Protein AF-0000000080419733 (afdb_homodimer)

Sequence (246 aa):
MSTTRIGSRTSLLIIESLMADHTGDYTLLPFIIPFAFEENNYAGETVQLNCFVAKGELPLKIYWNFHGEELSSHMGMSTTRIGDRTSLLTIESLMAAHSGNYTCTAENSAGSASFTANLLVSGMSTTRIGSRTSLLIIESLMADHTGDYTLLPFIIPFAFEENNYAGETVQLNCFVAKGELPLKIYWNFHGEELSSHMGMSTTRIGDRTSLLTIESLMAAHSGNYTCTAENSAGSASFTANLLVSG

Foldseek 3Di:
DDPPPPVPPPPPPPPDDPPDPCPPPPWDEWDWDAWEWDPAAEAQAKTKIKTFGPDTDDQKDKAKDFPNHHDDVVQQWDWDDDPRGMIMIMRGRDDQVSFGKMKMKMDDPNGIDIYIYTDGYDD/DDPPCPVCPPPPPPPDDPPDPCPPPPWDEWDWDAWEWDPAAEAQAKTKIKTFGPDTDDQKDKAKDFPNHHDDVVQQWDWDDDPRGMIMIMRGRDDQVSFGKMKMKMDDPNGIDIYIYTDGYDD

Nearest PDB structures (foldseek):
  7y5j-assembly1_A  TM=9.519E-01  e=1.005E-10  Chelicerata
  3dmk-assembly1_A  TM=9.425E-01  e=6.100E-10  Drosophila melanogaster
  7y4x-assembly1_B  TM=9.383E-01  e=2.358E-09  Chelicerata
  3dmk-assembly2_C-2  TM=8.904E-01  e=9.117E-09  Drosophila melanogaster
  6hci-assembly1_C  TM=8.552E-01  e=2.394E-07  Homo sapiens

InterPro domains:
  IPR003598 Immunoglobulin subtype 2 [SM00408] (42-111)
  IPR003599 Immunoglobulin domain subtype [SM00409] (36-122)
  IPR007110 Immunoglobulin-like domain [PS50835] (30-122)
  IPR013098 Immunoglobulin I-set [PF07679] (43-121)
  IPR013783 Immunoglobulin-like fold [G3DSA:2.60.40.10] (28-121)
  IPR036179 Immunoglobulin-like domain superfamily [SSF48726] (42-122)

Secondary structure (DSSP, 8-state):
-------------------TT------PPPEEPP--PPS-EETT--EEEEEEEEESPSS-EEEEEETTEEPPGGGTEEEEEETTTEEEEEE-S--GGG-EEEEEEEEETTEEEEEEEEE-EE-/-------------------TT------PPPEEPP--PPS-EETT--EEEEEEEEESPSS-EEEEEETTEEPPGGGTEEEEEETTTEEEEEE-S--GGG-EEEEEEEEETTEEEEEEEEE-EE-

Solvent-accessible surface area (backbone atoms only — not comparable to full-atom values): 14698 Å² total; per-residue (Å²): 138,86,81,74,83,74,82,75,82,71,83,72,79,73,79,72,84,83,59,76,85,67,72,65,85,76,58,46,53,39,36,68,54,84,60,66,59,71,79,88,37,46,58,61,39,63,50,66,45,66,45,38,42,76,41,46,42,80,70,55,48,74,50,58,26,45,78,85,30,71,70,46,61,90,68,40,38,46,76,43,78,46,84,78,41,30,41,36,36,36,37,44,55,36,42,67,84,66,39,43,49,39,33,42,38,34,34,34,96,59,36,70,33,73,52,70,30,65,41,67,47,44,124,136,84,83,76,83,74,82,76,83,70,84,72,79,73,80,70,84,81,59,76,86,66,72,65,86,76,58,48,52,39,36,67,54,84,58,67,59,72,80,88,37,44,58,62,40,64,50,66,44,67,43,39,42,74,40,45,42,82,69,54,48,75,49,58,26,43,77,86,31,70,70,49,60,90,68,39,37,46,76,44,77,46,84,78,43,30,41,36,37,36,37,42,56,35,42,68,84,66,39,42,49,40,33,42,35,34,35,34,96,60,36,67,32,73,51,70,31,65,41,66,48,43,126

Radius of gyration: 23.33 Å; Cα contacts (8 Å, |Δi|>4): 494; chains: 2; bounding box: 67×78×53 Å

pLDDT: mean 82.63, std 24.15, range [25.78, 98.81]

Structure (mmCIF, N/CA/C/O backbone):
data_AF-0000000080419733-model_v1
#
loop_
_entity.id
_entity.type
_entity.pdbx_description
1 polymer 'Ig-like domain-containing protein'
#
loop_
_atom_site.group_PDB
_atom_site.id
_atom_site.type_symbol
_atom_site.label_atom_id
_atom_site.label_alt_id
_atom_site.label_comp_id
_atom_site.label_asym_id
_atom_site.label_entity_id
_atom_site.label_seq_id
_atom_site.pdbx_PDB_ins_code
_atom_site.Cartn_x
_atom_site.Cartn_y
_atom_site.Cartn_z
_atom_site.occupancy
_atom_site.B_iso_or_equiv
_atom_site.auth_seq_id
_atom_site.auth_comp_id
_atom_site.auth_asym_id
_atom_site.auth_atom_id
_atom_site.pdbx_PDB_model_num
ATOM 1 N N . MET A 1 1 ? 44 8.398 37.562 1 26.83 1 MET A N 1
ATOM 2 C CA . MET A 1 1 ? 42.719 9.055 37.281 1 26.83 1 MET A CA 1
ATOM 3 C C . MET A 1 1 ? 42.312 8.859 35.844 1 26.83 1 MET A C 1
ATOM 5 O O . MET A 1 1 ? 42.938 9.422 34.938 1 26.83 1 MET A O 1
ATOM 9 N N . SER A 1 2 ? 41.719 7.672 35.406 1 28.62 2 SER A N 1
ATOM 10 C CA . SER A 1 2 ? 41.531 6.965 34.156 1 28.62 2 SER A CA 1
ATOM 11 C C . SER A 1 2 ? 40.344 7.543 33.375 1 28.62 2 SER A C 1
ATOM 13 O O . SER A 1 2 ? 39.219 7.598 33.844 1 28.62 2 SER A O 1
ATOM 15 N N . THR A 1 3 ? 40.531 8.641 32.5 1 33 3 THR A N 1
ATOM 16 C CA . THR A 1 3 ? 39.594 9.406 31.688 1 33 3 THR A CA 1
ATOM 17 C C . THR A 1 3 ? 39 8.531 30.609 1 33 3 THR A C 1
ATOM 19 O O . THR A 1 3 ? 39.688 8.047 29.719 1 33 3 THR A O 1
ATOM 22 N N . THR A 1 4 ? 38.125 7.602 31.016 1 35.62 4 THR A N 1
ATOM 23 C CA . THR A 1 4 ? 37.5 6.723 30.031 1 35.62 4 THR A CA 1
ATOM 24 C C . THR A 1 4 ? 36.688 7.531 29.016 1 35.62 4 THR A C 1
ATOM 26 O O . THR A 1 4 ? 35.906 8.406 29.391 1 35.62 4 THR A O 1
ATOM 29 N N . ARG A 1 5 ? 37.125 7.578 27.719 1 29.53 5 ARG A N 1
ATOM 30 C CA . ARG A 1 5 ? 36.656 8.188 26.484 1 29.53 5 ARG A CA 1
ATOM 31 C C . ARG A 1 5 ? 35.219 7.742 26.156 1 29.53 5 ARG A C 1
ATOM 33 O O . ARG A 1 5 ? 34.969 6.559 25.922 1 29.53 5 ARG A O 1
ATOM 40 N N . ILE A 1 6 ? 34.219 8.352 26.844 1 31.77 6 ILE A N 1
ATOM 41 C CA . ILE A 1 6 ? 32.812 8.094 26.562 1 31.77 6 ILE A CA 1
ATOM 42 C C . ILE A 1 6 ? 32.469 8.492 25.125 1 31.77 6 ILE A C 1
ATOM 44 O O . ILE A 1 6 ? 32.625 9.648 24.75 1 31.77 6 ILE A O 1
ATOM 48 N N . GLY A 1 7 ? 32.688 7.73 24.078 1 32.53 7 GLY A N 1
ATOM 49 C CA . GLY A 1 7 ? 32.406 7.949 22.672 1 32.53 7 GLY A CA 1
ATOM 50 C C . GLY A 1 7 ? 30.922 8.234 22.422 1 32.53 7 GLY A C 1
ATOM 51 O O . GLY A 1 7 ? 30.141 7.312 22.188 1 32.53 7 GLY A O 1
ATOM 52 N N . SER A 1 8 ? 30.234 9.219 23.156 1 28.48 8 SER A N 1
ATOM 53 C CA . SER A 1 8 ? 28.812 9.547 23.047 1 28.48 8 SER A CA 1
ATOM 54 C C . SER A 1 8 ? 28.469 10.031 21.641 1 28.48 8 SER A C 1
ATOM 56 O O . SER A 1 8 ? 28.938 11.078 21.203 1 28.48 8 SER A O 1
ATOM 58 N N . ARG A 1 9 ? 28.359 9.234 20.547 1 30.73 9 ARG A N 1
ATOM 59 C CA . ARG A 1 9 ? 27.844 9.531 19.219 1 30.73 9 ARG A CA 1
ATOM 60 C C . ARG A 1 9 ? 26.5 10.25 19.297 1 30.73 9 ARG A C 1
ATOM 62 O O . ARG A 1 9 ? 25.469 9.609 19.516 1 30.73 9 ARG A O 1
ATOM 69 N N . THR A 1 10 ? 26.312 11.344 20.062 1 27.66 10 THR A N 1
ATOM 70 C CA . THR A 1 10 ? 25.078 12.133 20.141 1 27.66 10 THR A CA 1
ATOM 71 C C . THR A 1 10 ? 24.734 12.719 18.766 1 27.66 10 THR A C 1
ATOM 73 O O . THR A 1 10 ? 25.531 13.461 18.188 1 27.66 10 THR A O 1
ATOM 76 N N . SER A 1 11 ? 24.062 12.047 17.891 1 31.81 11 SER A N 1
ATOM 77 C CA . SER A 1 11 ? 23.516 12.539 16.625 1 31.81 11 SER A CA 1
ATOM 78 C C . SER A 1 11 ? 22.719 13.82 16.828 1 31.81 11 SER A C 1
ATOM 80 O O . SER A 1 11 ? 21.672 13.812 17.469 1 31.81 11 SER A O 1
ATOM 82 N N . LEU A 1 12 ? 23.391 14.93 17.109 1 28.77 12 LEU A N 1
ATOM 83 C CA . LEU A 1 12 ? 22.859 16.281 17.141 1 28.77 12 LEU A CA 1
ATOM 84 C C . LEU A 1 12 ? 22.125 16.609 15.836 1 28.77 12 LEU A C 1
ATOM 86 O O . LEU A 1 12 ? 22.75 16.656 14.773 1 28.77 12 LEU A O 1
ATOM 90 N N . LEU A 1 13 ? 20.922 16.203 15.703 1 31.8 13 LEU A N 1
ATOM 91 C CA . LEU A 1 13 ? 20.094 16.812 14.672 1 31.8 13 LEU A CA 1
ATOM 92 C C . LEU A 1 13 ? 20.062 18.328 14.828 1 31.8 13 LEU A C 1
ATOM 94 O O . LEU A 1 13 ? 19.547 18.844 15.828 1 31.8 13 LEU A O 1
ATOM 98 N N . ILE A 1 14 ? 21.109 19.016 14.547 1 32.72 14 ILE A N 1
ATOM 99 C CA . ILE A 1 14 ? 21.141 20.469 14.422 1 32.72 14 ILE A CA 1
ATOM 100 C C . ILE A 1 14 ? 19.969 20.953 13.586 1 32.72 14 ILE A C 1
ATOM 102 O O . ILE A 1 14 ? 19.859 20.609 12.406 1 32.72 14 ILE A O 1
ATOM 106 N N . ILE A 1 15 ? 18.812 21.203 14.219 1 35.38 15 ILE A N 1
ATOM 107 C CA . ILE A 1 15 ? 17.797 22.109 13.68 1 35.38 15 ILE A CA 1
ATOM 108 C C . ILE A 1 15 ? 18.422 23.469 13.398 1 35.38 15 ILE A C 1
ATOM 110 O O . ILE A 1 15 ? 18.734 24.219 14.328 1 35.38 15 ILE A O 1
ATOM 114 N N . GLU A 1 16 ? 19.453 23.672 12.625 1 35.62 16 GLU A N 1
ATOM 115 C CA . GLU A 1 16 ? 19.953 24.984 12.234 1 35.62 16 GLU A CA 1
ATOM 116 C C . GLU A 1 16 ? 18.812 25.984 12.102 1 35.62 16 GLU A C 1
ATOM 118 O O . GLU A 1 16 ? 17.641 25.609 11.953 1 35.62 16 GLU A O 1
ATOM 123 N N . SER A 1 17 ? 19.203 27.422 12.211 1 37.5 17 SER A N 1
ATOM 124 C CA . SER A 1 17 ? 18.672 28.781 12.281 1 37.5 17 SER A CA 1
ATOM 125 C C . SER A 1 17 ? 17.656 29.031 11.164 1 37.5 17 SER A C 1
ATOM 127 O O . SER A 1 17 ? 17.984 28.891 9.984 1 37.5 17 SER A O 1
ATOM 129 N N . LEU A 1 18 ? 16.375 28.891 11.414 1 38.06 18 LEU A N 1
ATOM 130 C CA . LEU A 1 18 ? 15.297 29.641 10.766 1 38.06 18 LEU A CA 1
ATOM 131 C C . LEU A 1 18 ? 15.625 31.125 10.688 1 38.06 18 LEU A C 1
ATOM 133 O O . LEU A 1 18 ? 14.867 31.969 11.172 1 38.06 18 LEU A O 1
ATOM 137 N N . MET A 1 19 ? 16.859 31.641 10.703 1 37.34 19 MET A N 1
ATOM 138 C CA . MET A 1 19 ? 17.016 33.062 10.461 1 37.34 19 MET A CA 1
ATOM 139 C C . MET A 1 19 ? 16.219 33.5 9.242 1 37.34 19 MET A C 1
ATOM 141 O O . MET A 1 19 ? 16.125 32.781 8.258 1 37.34 19 MET A O 1
ATOM 145 N N . ALA A 1 20 ? 15.375 34.656 9.352 1 41.97 20 ALA A N 1
ATOM 146 C CA . ALA A 1 20 ? 14.453 35.469 8.57 1 41.97 20 ALA A CA 1
ATOM 147 C C . ALA A 1 20 ? 14.984 35.719 7.16 1 41.97 20 ALA A C 1
ATOM 149 O O . ALA A 1 20 ? 14.227 35.656 6.188 1 41.97 20 ALA A O 1
ATOM 150 N N . ASP A 1 21 ? 16.172 36.281 6.926 1 42.03 21 ASP A N 1
ATOM 151 C CA . ASP A 1 21 ? 16.531 36.781 5.602 1 42.03 21 ASP A CA 1
ATOM 152 C C . ASP A 1 21 ? 16.734 35.625 4.617 1 42.03 21 ASP A C 1
ATOM 154 O O . ASP A 1 21 ? 16.984 35.844 3.434 1 42.03 21 ASP A O 1
ATOM 158 N N . HIS A 1 22 ? 17.188 34.438 5.004 1 45.94 22 HIS A N 1
ATOM 159 C CA . HIS A 1 22 ? 17.312 33.406 3.99 1 45.94 22 HIS A CA 1
ATOM 160 C C . HIS A 1 22 ? 15.945 32.875 3.588 1 45.94 22 HIS A C 1
ATOM 162 O O . HIS A 1 22 ? 15.406 31.969 4.246 1 45.94 22 HIS A O 1
ATOM 168 N N . THR A 1 23 ? 14.984 33.656 3.221 1 47.66 23 THR A N 1
ATOM 169 C CA . THR A 1 23 ? 13.82 33.281 2.416 1 47.66 23 THR A CA 1
ATOM 170 C C . THR A 1 23 ? 14.172 32.156 1.452 1 47.66 23 THR A C 1
ATOM 172 O O . THR A 1 23 ? 13.758 32.156 0.29 1 47.66 23 THR A O 1
ATOM 175 N N . GLY A 1 24 ? 15.344 31.594 1.335 1 51.53 24 GLY A N 1
ATOM 176 C CA . GLY A 1 24 ? 15.664 30.562 0.368 1 51.53 24 GLY A CA 1
ATOM 177 C C . GLY A 1 24 ? 14.711 29.391 0.416 1 51.53 24 GLY A C 1
ATOM 178 O O . GLY A 1 24 ? 14.148 29.078 1.468 1 51.53 24 GLY A O 1
ATOM 179 N N . ASP A 1 25 ? 14.07 29.109 -0.715 1 60.03 25 ASP A N 1
ATOM 180 C CA . ASP A 1 25 ? 13.227 27.969 -1.036 1 60.03 25 ASP A CA 1
ATOM 181 C C . ASP A 1 25 ? 13.859 26.672 -0.562 1 60.03 25 ASP A C 1
ATOM 183 O O . ASP A 1 25 ? 14.789 26.156 -1.192 1 60.03 25 ASP A O 1
ATOM 187 N N . TYR A 1 26 ? 14.078 26.391 0.767 1 73.69 26 TYR A N 1
ATOM 188 C CA . TYR A 1 26 ? 14.656 25.141 1.229 1 73.69 26 TYR A CA 1
ATOM 189 C C . TYR A 1 26 ? 13.805 23.953 0.772 1 73.69 26 TYR A C 1
ATOM 191 O O . TYR A 1 26 ? 12.586 23.969 0.911 1 73.69 26 TYR A O 1
ATOM 199 N N . THR A 1 27 ? 14.398 23.234 -0.148 1 87.38 27 THR A N 1
ATOM 200 C CA . THR A 1 27 ? 13.781 21.984 -0.606 1 87.38 27 THR A CA 1
ATOM 201 C C . THR A 1 27 ? 13.828 20.922 0.487 1 87.38 27 THR A C 1
ATOM 203 O O . THR A 1 27 ? 14.891 20.672 1.062 1 87.38 27 THR A O 1
ATOM 206 N N . LEU A 1 28 ? 12.703 20.484 1.031 1 93.19 28 LEU A N 1
ATOM 207 C CA . LEU A 1 28 ? 12.602 19.469 2.068 1 93.19 28 LEU A CA 1
ATOM 208 C C . LEU A 1 28 ? 13.008 18.094 1.524 1 93.19 28 LEU A C 1
ATOM 210 O O . LEU A 1 28 ? 12.656 17.75 0.397 1 93.19 28 LEU A O 1
ATOM 214 N N . LEU A 1 29 ? 13.789 17.328 2.338 1 96.69 29 LEU A N 1
ATOM 215 C CA . LEU A 1 29 ? 14.195 15.961 2.018 1 96.69 29 LEU A CA 1
ATOM 216 C C . LEU A 1 29 ? 12.984 15.031 1.981 1 96.69 29 LEU A C 1
ATOM 218 O O . LEU A 1 29 ? 12.023 15.227 2.727 1 96.69 29 LEU A O 1
ATOM 222 N N . PRO A 1 30 ? 13.07 14 1.159 1 97.56 30 PRO A N 1
ATOM 223 C CA . PRO A 1 30 ? 12 13 1.175 1 97.56 30 PRO A CA 1
ATOM 224 C C . PRO A 1 30 ? 11.906 12.25 2.504 1 97.56 30 PRO A C 1
ATOM 226 O O . PRO A 1 30 ? 12.922 12.07 3.184 1 97.56 30 PRO A O 1
ATOM 229 N N . PHE A 1 31 ? 10.688 11.906 2.822 1 95.75 31 PHE A N 1
ATOM 230 C CA . PHE A 1 31 ? 10.414 11.031 3.953 1 95.75 31 PHE A CA 1
ATOM 231 C C . PHE A 1 31 ? 9.477 9.891 3.543 1 95.75 31 PHE A C 1
ATOM 233 O O . PHE A 1 31 ? 8.352 10.141 3.111 1 95.75 31 PHE A O 1
ATOM 240 N N . ILE A 1 32 ? 9.984 8.672 3.678 1 96.5 32 ILE A N 1
ATOM 241 C CA . ILE A 1 32 ? 9.219 7.488 3.307 1 96.5 32 ILE A CA 1
ATOM 242 C C . ILE A 1 32 ? 8.547 6.902 4.547 1 96.5 32 ILE A C 1
ATOM 244 O O . ILE A 1 32 ? 9.195 6.707 5.578 1 96.5 32 ILE A O 1
ATOM 248 N N . ILE A 1 33 ? 7.246 6.684 4.406 1 93.25 33 ILE A N 1
ATOM 249 C CA . ILE A 1 33 ? 6.555 5.973 5.477 1 93.25 33 ILE A CA 1
ATOM 250 C C . ILE A 1 33 ? 7.027 4.52 5.52 1 93.25 33 ILE A C 1
ATOM 252 O O . ILE A 1 33 ? 7.105 3.857 4.484 1 93.25 33 ILE A O 1
ATOM 256 N N . PRO A 1 34 ? 7.359 4.004 6.75 1 93.25 34 PRO A N 1
ATOM 257 C CA . PRO A 1 34 ? 7.797 2.607 6.844 1 93.25 34 PRO A CA 1
ATOM 258 C C . PRO A 1 34 ? 6.77 1.628 6.281 1 93.25 34 PRO A C 1
ATOM 260 O O . PRO A 1 34 ? 5.562 1.849 6.414 1 93.25 34 PRO A O 1
ATOM 263 N N . PHE A 1 35 ? 7.258 0.583 5.613 1 93.5 35 PHE A N 1
ATOM 264 C CA . PHE A 1 35 ? 6.406 -0.458 5.051 1 93.5 35 PHE A CA 1
ATOM 265 C C . PHE A 1 35 ? 6.996 -1.839 5.309 1 93.5 35 PHE A C 1
ATOM 267 O O . PHE A 1 35 ? 8.172 -1.961 5.672 1 93.5 35 PHE A O 1
ATOM 274 N N . ALA A 1 36 ? 6.129 -2.873 5.152 1 93.31 36 ALA A N 1
ATOM 275 C CA . ALA A 1 36 ? 6.551 -4.262 5.324 1 93.31 36 ALA A CA 1
ATOM 276 C C . ALA A 1 36 ? 5.676 -5.207 4.508 1 93.31 36 ALA A C 1
ATOM 278 O O . ALA A 1 36 ? 4.535 -4.879 4.18 1 93.31 36 ALA A O 1
ATOM 279 N N . PHE A 1 37 ? 6.289 -6.316 4.219 1 93.19 37 PHE A N 1
ATOM 280 C CA . PHE A 1 37 ? 5.477 -7.391 3.664 1 93.19 37 PHE A CA 1
ATOM 281 C C . PHE A 1 37 ? 4.656 -8.07 4.754 1 93.19 37 PHE A C 1
ATOM 283 O O . PHE A 1 37 ? 5.062 -8.094 5.918 1 93.19 37 PHE A O 1
ATOM 290 N N . GLU A 1 38 ? 3.512 -8.531 4.266 1 86.31 38 GLU A N 1
ATOM 291 C CA . GLU A 1 38 ? 2.773 -9.383 5.191 1 86.31 38 GLU A CA 1
ATOM 292 C C . GLU A 1 38 ? 3.59 -10.617 5.57 1 86.31 38 GLU A C 1
ATOM 294 O O . GLU A 1 38 ? 4.586 -10.93 4.918 1 86.31 38 GLU A O 1
ATOM 299 N N . GLU A 1 39 ? 3.039 -11.227 6.59 1 85.19 39 GLU A N 1
ATOM 300 C CA . GLU A 1 39 ? 3.666 -12.484 6.988 1 85.19 39 GLU A CA 1
ATOM 301 C C . GLU A 1 39 ? 3.125 -13.656 6.176 1 85.19 39 GLU A C 1
ATOM 303 O O . GLU A 1 39 ? 2.094 -13.531 5.508 1 85.19 39 GLU A O 1
ATOM 308 N N . ASN A 1 40 ? 3.838 -14.75 6.07 1 87.25 40 ASN A N 1
ATOM 309 C CA . ASN A 1 40 ? 3.4 -16 5.457 1 87.25 40 ASN A CA 1
ATOM 310 C C . ASN A 1 40 ? 3.176 -15.836 3.955 1 87.25 40 ASN A C 1
ATOM 312 O O . ASN A 1 40 ? 2.059 -16.016 3.467 1 87.25 40 ASN A O 1
ATOM 316 N N . ASN A 1 41 ? 4.164 -15.578 3.336 1 93.75 41 ASN A N 1
ATOM 317 C CA . ASN A 1 41 ? 4.156 -15.492 1.88 1 93.75 41 ASN A CA 1
ATOM 318 C C . ASN A 1 41 ? 4.555 -16.828 1.245 1 93.75 41 ASN A C 1
ATOM 320 O O . ASN A 1 41 ? 5.691 -17.281 1.404 1 93.75 41 ASN A O 1
ATOM 324 N N . TYR A 1 42 ? 3.604 -17.391 0.489 1 93 42 TYR A N 1
ATOM 325 C CA . TYR A 1 42 ? 3.832 -18.734 -0.059 1 93 42 TYR A CA 1
ATOM 326 C C . TYR A 1 42 ? 4.094 -18.656 -1.559 1 93 42 TYR A C 1
ATOM 328 O O . TYR A 1 42 ? 3.57 -17.781 -2.25 1 93 42 TYR A O 1
ATOM 336 N N . 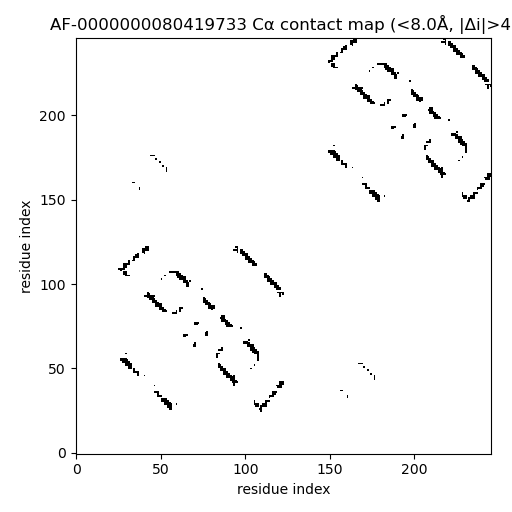ALA A 1 43 ? 4.871 -19.656 -2.031 1 94.62 43 ALA A N 1
ATOM 337 C CA . ALA A 1 43 ? 5.113 -19.766 -3.467 1 94.62 43 ALA A CA 1
ATOM 338 C C . ALA A 1 43 ? 3.805 -19.781 -4.246 1 94.62 43 ALA A C 1
ATOM 340 O O . ALA A 1 43 ? 2.826 -20.406 -3.832 1 94.62 43 ALA A O 1
ATOM 341 N N . GLY A 1 44 ? 3.791 -19.031 -5.34 1 93.12 44 GLY A N 1
ATOM 342 C CA . GLY A 1 44 ? 2.629 -19.016 -6.211 1 93.12 44 GLY A CA 1
ATOM 343 C C . GLY A 1 44 ? 1.712 -17.828 -5.941 1 93.12 44 GLY A C 1
ATOM 344 O O . GLY A 1 44 ? 0.88 -17.484 -6.781 1 93.12 44 GLY A O 1
ATOM 345 N N . GLU A 1 45 ? 1.859 -17.203 -4.809 1 91.38 45 GLU A N 1
ATOM 346 C CA . GLU A 1 45 ? 1 -16.078 -4.438 1 91.38 45 GLU A CA 1
ATOM 347 C C . GLU A 1 45 ? 1.52 -14.766 -5.02 1 91.38 45 GLU A C 1
ATOM 349 O O . GLU A 1 45 ? 2.639 -14.711 -5.531 1 91.38 45 GLU A O 1
ATOM 354 N N . THR A 1 46 ? 0.672 -13.781 -5.094 1 92.94 46 THR A N 1
ATOM 355 C CA . THR A 1 46 ? 1.05 -12.43 -5.469 1 92.94 46 THR A CA 1
ATOM 356 C C . THR A 1 46 ? 1.161 -11.531 -4.238 1 92.94 46 THR A C 1
ATOM 358 O O . THR A 1 46 ? 0.322 -11.602 -3.336 1 92.94 46 THR A O 1
ATOM 361 N N . VAL A 1 47 ? 2.193 -10.68 -4.211 1 94.38 47 VAL A N 1
ATOM 362 C CA . VAL A 1 47 ? 2.34 -9.758 -3.092 1 94.38 47 VAL A CA 1
ATOM 363 C C . VAL A 1 47 ? 2.561 -8.344 -3.617 1 94.38 47 VAL A C 1
ATOM 365 O O . VAL A 1 47 ? 2.965 -8.156 -4.766 1 94.38 47 VAL A O 1
ATOM 368 N N . GLN A 1 48 ? 2.221 -7.367 -2.783 1 95.69 48 GLN A N 1
ATOM 369 C CA . GLN A 1 48 ? 2.428 -5.961 -3.105 1 95.69 48 GLN A CA 1
ATOM 370 C C . GLN A 1 48 ? 3.086 -5.223 -1.945 1 95.69 48 GLN A C 1
ATOM 372 O O . GLN A 1 48 ? 2.936 -5.613 -0.787 1 95.69 48 GLN A O 1
ATOM 377 N N . LEU A 1 49 ? 3.789 -4.207 -2.295 1 95.88 49 LEU A N 1
ATOM 378 C CA . LEU A 1 49 ? 4.41 -3.301 -1.337 1 95.88 49 LEU A CA 1
ATOM 379 C C . LEU A 1 49 ? 4.227 -1.849 -1.763 1 95.88 49 LEU A C 1
ATOM 381 O O . LEU A 1 49 ? 4.527 -1.488 -2.902 1 95.88 49 LEU A O 1
ATOM 385 N N . ASN A 1 50 ? 3.748 -1.049 -0.881 1 96 50 ASN A N 1
ATOM 386 C CA . ASN A 1 50 ? 3.471 0.358 -1.154 1 96 50 ASN A CA 1
ATOM 387 C C . ASN A 1 50 ? 4.559 1.264 -0.584 1 96 50 ASN A C 1
ATOM 389 O O . ASN A 1 50 ? 4.793 1.272 0.625 1 96 50 ASN A O 1
ATOM 393 N N . CYS A 1 51 ? 5.215 1.98 -1.421 1 98.06 51 CYS A N 1
ATOM 394 C CA . CYS A 1 51 ? 6.156 3.008 -0.994 1 98.06 51 CYS A CA 1
ATOM 395 C C . CYS A 1 51 ? 5.539 4.398 -1.104 1 98.06 51 CYS A C 1
ATOM 397 O O . CYS A 1 51 ? 5.32 4.898 -2.207 1 98.06 51 CYS A O 1
ATOM 399 N N . PHE A 1 52 ? 5.305 5.012 0.013 1 97.19 52 PHE A N 1
ATOM 400 C CA . PHE A 1 52 ? 4.668 6.32 0.105 1 97.19 52 PHE A CA 1
ATOM 401 C C . PHE A 1 52 ? 5.633 7.352 0.671 1 97.19 52 PHE A C 1
ATOM 403 O O . PHE A 1 52 ? 6.102 7.219 1.804 1 97.19 52 PHE A O 1
ATOM 410 N N . VAL A 1 53 ? 5.941 8.336 -0.177 1 97.31 53 VAL A N 1
ATOM 411 C CA . VAL A 1 53 ? 6.801 9.438 0.241 1 97.31 53 VAL A CA 1
ATOM 412 C C . VAL A 1 53 ? 5.945 10.57 0.812 1 97.31 53 VAL A C 1
ATOM 414 O O . VAL A 1 53 ? 5.523 11.469 0.079 1 97.31 53 VAL A O 1
ATOM 417 N N . ALA A 1 54 ? 5.836 10.609 2.082 1 92.75 54 ALA A N 1
ATOM 418 C CA . ALA A 1 54 ? 4.84 11.453 2.748 1 92.75 54 ALA A CA 1
ATOM 419 C C . ALA A 1 54 ? 5.285 12.914 2.777 1 92.75 54 ALA A C 1
ATOM 421 O O . ALA A 1 54 ? 4.457 13.82 2.889 1 92.75 54 ALA A O 1
ATOM 422 N N . LYS A 1 55 ? 6.617 13.109 2.799 1 91.88 55 LYS A N 1
ATOM 423 C CA . LYS A 1 55 ? 7.176 14.453 2.812 1 91.88 55 LYS A CA 1
ATOM 424 C C . LYS A 1 55 ? 8.266 14.609 1.76 1 91.88 55 LYS A C 1
ATOM 426 O O . LYS A 1 55 ? 8.75 13.617 1.208 1 91.88 55 LYS A O 1
ATOM 431 N N . GLY A 1 56 ? 8.664 15.883 1.512 1 94.5 56 GLY A N 1
ATOM 432 C CA . GLY A 1 56 ? 9.68 16.203 0.525 1 94.5 56 GLY A CA 1
ATOM 433 C C . GLY A 1 56 ? 9.148 17 -0.645 1 94.5 56 GLY A C 1
ATOM 434 O O . GLY A 1 56 ? 8.039 16.75 -1.122 1 94.5 56 GLY A O 1
ATOM 435 N N . GLU A 1 57 ? 9.961 17.828 -1.046 1 94.62 57 GLU A N 1
ATOM 436 C CA . GLU A 1 57 ? 9.531 18.703 -2.131 1 94.62 57 GLU A CA 1
ATOM 437 C C . GLU A 1 57 ? 9.492 17.953 -3.461 1 94.62 57 GLU A C 1
ATOM 439 O O . GLU A 1 57 ? 10.352 17.109 -3.727 1 94.62 57 GLU A O 1
ATOM 444 N N . LEU A 1 58 ? 8.555 18.391 -4.305 1 95.06 58 LEU A N 1
ATOM 445 C CA . LEU A 1 58 ? 8.492 17.859 -5.664 1 95.06 58 LEU A CA 1
ATOM 446 C C . LEU A 1 58 ? 9.453 18.609 -6.582 1 95.06 58 LEU A C 1
ATOM 448 O O . LEU A 1 58 ? 9.781 19.766 -6.328 1 95.06 58 LEU A O 1
ATOM 452 N N . PRO A 1 59 ? 9.875 18.016 -7.605 1 96.94 59 PRO A N 1
ATOM 453 C CA . PRO A 1 59 ? 9.57 16.656 -8.047 1 96.94 59 PRO A CA 1
ATOM 454 C C . PRO A 1 59 ? 10.367 15.594 -7.281 1 96.94 59 PRO A C 1
ATOM 456 O O . PRO A 1 59 ? 11.461 15.875 -6.797 1 96.94 59 PRO A O 1
ATOM 459 N N . LEU A 1 60 ? 9.758 14.367 -7.184 1 98 60 LEU A N 1
ATOM 460 C CA . LEU A 1 60 ? 10.383 13.203 -6.566 1 98 60 LEU A CA 1
ATOM 461 C C . LEU A 1 60 ? 10.656 12.117 -7.605 1 98 60 LEU A C 1
ATOM 463 O O . LEU A 1 60 ? 9.812 11.844 -8.461 1 98 60 LEU A O 1
ATOM 467 N N . LYS A 1 61 ? 11.805 11.602 -7.582 1 98.25 61 LYS A N 1
ATOM 468 C CA . LYS A 1 61 ? 12.078 10.312 -8.219 1 98.25 61 LYS A CA 1
ATOM 469 C C . LYS A 1 61 ? 11.938 9.164 -7.223 1 98.25 61 LYS A C 1
ATOM 471 O O . LYS A 1 61 ? 12.539 9.188 -6.148 1 98.25 61 LYS A O 1
ATOM 476 N N . ILE A 1 62 ? 11.102 8.227 -7.543 1 98.56 62 ILE A N 1
ATOM 477 C CA . ILE A 1 62 ? 10.891 7.074 -6.676 1 98.56 62 ILE A CA 1
ATOM 478 C C . ILE A 1 62 ? 11.195 5.789 -7.438 1 98.56 62 ILE A C 1
ATOM 480 O O . ILE A 1 62 ? 10.648 5.555 -8.516 1 98.56 62 ILE A O 1
ATOM 484 N N . TYR A 1 63 ? 12.086 4.969 -6.855 1 98.25 63 TYR A N 1
ATOM 485 C CA . TYR A 1 63 ? 12.438 3.736 -7.555 1 98.25 63 TYR A CA 1
ATOM 486 C C . TYR A 1 63 ? 12.773 2.625 -6.57 1 98.25 63 TYR A C 1
ATOM 488 O O . TYR A 1 63 ? 12.945 2.877 -5.375 1 98.25 63 TYR A O 1
ATOM 496 N N . TRP A 1 64 ? 12.852 1.423 -7.098 1 98.31 64 TRP A N 1
ATOM 497 C CA . TRP A 1 64 ? 13.031 0.223 -6.285 1 98.31 64 TRP A CA 1
ATOM 498 C C . TRP A 1 64 ? 14.305 -0.517 -6.684 1 98.31 64 TRP A C 1
ATOM 500 O O . TRP A 1 64 ? 14.664 -0.552 -7.863 1 98.31 64 TRP A O 1
ATOM 510 N N . ASN A 1 65 ? 14.859 -1.124 -5.629 1 97.62 65 ASN A N 1
ATOM 511 C CA . ASN A 1 65 ? 15.969 -2.039 -5.859 1 97.62 65 ASN A CA 1
ATOM 512 C C . ASN A 1 65 ? 15.75 -3.379 -5.16 1 97.62 65 ASN A C 1
ATOM 514 O O . ASN A 1 65 ? 15.156 -3.43 -4.082 1 97.62 65 ASN A O 1
ATOM 518 N N . PHE A 1 66 ? 16.172 -4.383 -5.883 1 97.06 66 PHE A N 1
ATOM 519 C CA . PHE A 1 66 ? 16.188 -5.746 -5.363 1 97.06 66 PHE A CA 1
ATOM 520 C C . PHE A 1 66 ? 17.625 -6.266 -5.293 1 97.06 66 PHE A C 1
ATOM 522 O O . PHE A 1 66 ? 18.266 -6.465 -6.324 1 97.06 66 PHE A O 1
ATOM 529 N N . HIS A 1 67 ? 18.062 -6.488 -4.094 1 92.75 67 HIS A N 1
ATOM 530 C CA . HIS A 1 67 ? 19.469 -6.855 -3.863 1 92.75 67 HIS A CA 1
ATOM 531 C C . HIS A 1 67 ? 20.406 -5.816 -4.453 1 92.75 67 HIS A C 1
ATOM 533 O O . HIS A 1 67 ? 21.391 -6.168 -5.121 1 92.75 67 HIS A O 1
ATOM 539 N N . GLY A 1 68 ? 20.031 -4.613 -4.359 1 91.88 68 GLY A N 1
ATOM 540 C CA . GLY A 1 68 ? 20.906 -3.537 -4.809 1 91.88 68 GLY A CA 1
ATOM 541 C C . GLY A 1 68 ? 20.844 -3.307 -6.305 1 91.88 68 GLY A C 1
ATOM 542 O O . GLY A 1 68 ? 21.469 -2.383 -6.824 1 91.88 68 GLY A O 1
ATOM 543 N N . GLU A 1 69 ? 20.047 -4.113 -6.906 1 93.5 69 GLU A N 1
ATOM 544 C CA . GLU A 1 69 ? 19.922 -3.986 -8.352 1 93.5 69 GLU A CA 1
ATOM 545 C C . GLU A 1 69 ? 18.516 -3.545 -8.75 1 93.5 69 GLU A C 1
ATOM 547 O O . GLU A 1 69 ? 17.562 -3.686 -7.961 1 93.5 69 GLU A O 1
ATOM 552 N N . GLU A 1 70 ? 18.438 -3.018 -9.969 1 93.44 70 GLU A N 1
ATOM 553 C CA . GLU A 1 70 ? 17.109 -2.656 -10.477 1 93.44 70 GLU A CA 1
ATOM 554 C C . GLU A 1 70 ? 16.203 -3.875 -10.547 1 93.44 70 GLU A C 1
ATOM 556 O O . GLU A 1 70 ? 16.672 -5.004 -10.711 1 93.44 70 GLU A O 1
ATOM 561 N N . LEU A 1 71 ? 14.93 -3.611 -10.453 1 93 71 LEU A N 1
ATOM 562 C CA . LEU A 1 71 ? 13.969 -4.707 -10.516 1 93 71 LEU A CA 1
ATOM 563 C C . LEU A 1 71 ? 13.984 -5.367 -11.891 1 93 71 LEU A C 1
ATOM 565 O O . LEU A 1 71 ? 14.18 -4.695 -12.906 1 93 71 LEU A O 1
ATOM 569 N N . SER A 1 72 ? 13.828 -6.551 -11.82 1 83.88 72 SER A N 1
ATOM 570 C CA . SER A 1 72 ? 13.766 -7.289 -13.078 1 83.88 72 SER A CA 1
ATOM 571 C C . SER A 1 72 ? 12.328 -7.645 -13.445 1 83.88 72 SER A C 1
ATOM 573 O O . SER A 1 72 ? 11.656 -8.359 -12.703 1 83.88 72 SER A O 1
ATOM 575 N N . SER A 1 73 ? 11.898 -7.215 -14.57 1 83.62 73 SER A N 1
ATOM 576 C CA . SER A 1 73 ? 10.547 -7.566 -15.008 1 83.62 73 SER A CA 1
ATOM 577 C C . SER A 1 73 ? 10.445 -9.055 -15.328 1 83.62 73 SER A C 1
ATOM 579 O O . SER A 1 73 ? 9.367 -9.641 -15.211 1 83.62 73 SER A O 1
ATOM 581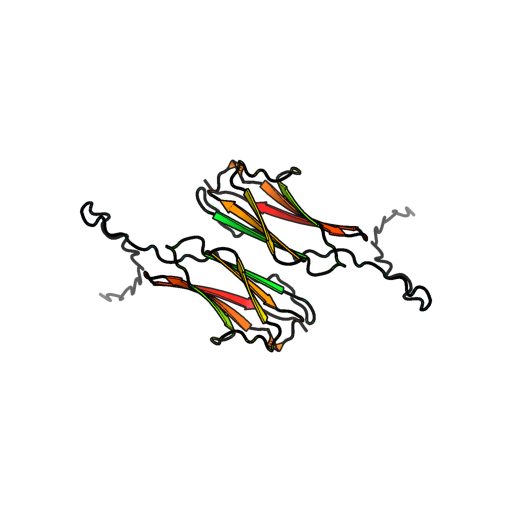 N N . HIS A 1 74 ? 11.633 -9.664 -15.602 1 85.5 74 HIS A N 1
ATOM 582 C CA . HIS A 1 74 ? 11.633 -11.07 -15.969 1 85.5 74 HIS A CA 1
ATOM 583 C C . HIS A 1 74 ? 11.305 -11.953 -14.773 1 85.5 74 HIS A C 1
ATOM 585 O O . HIS A 1 74 ? 10.922 -13.117 -14.945 1 85.5 74 HIS A O 1
ATOM 591 N N . MET A 1 75 ? 11.305 -11.414 -13.664 1 89.62 75 MET A N 1
ATOM 592 C CA . MET A 1 75 ? 11.031 -12.195 -12.461 1 89.62 75 MET A CA 1
ATOM 593 C C . MET A 1 75 ? 9.617 -11.938 -11.953 1 89.62 75 MET A C 1
ATOM 595 O O . MET A 1 75 ? 9.305 -12.219 -10.797 1 89.62 75 MET A O 1
ATOM 599 N N . GLY A 1 76 ? 8.781 -11.289 -12.742 1 92.94 76 GLY A N 1
ATOM 600 C CA . GLY A 1 76 ? 7.402 -11.055 -12.344 1 92.94 76 GLY A CA 1
ATOM 601 C C . GLY A 1 76 ? 7.238 -9.828 -11.469 1 92.94 76 GLY A C 1
ATOM 602 O O . GLY A 1 76 ? 6.195 -9.648 -10.836 1 92.94 76 GLY A O 1
ATOM 603 N N . MET A 1 77 ? 8.258 -9.047 -11.445 1 95.75 77 MET A N 1
ATOM 604 C CA . MET A 1 77 ? 8.211 -7.844 -10.617 1 95.75 77 MET A CA 1
ATOM 605 C C . MET A 1 77 ? 7.852 -6.621 -11.453 1 95.75 77 MET A C 1
ATOM 607 O O . MET A 1 77 ? 8.414 -6.41 -12.531 1 95.75 77 MET A O 1
ATOM 611 N N . SER A 1 78 ? 6.895 -5.879 -10.992 1 95.06 78 SER A N 1
ATOM 612 C CA . SER A 1 78 ? 6.5 -4.645 -11.664 1 95.06 78 SER A CA 1
ATOM 613 C C . SER A 1 78 ? 6.211 -3.535 -10.656 1 95.06 78 SER A C 1
ATOM 615 O O . SER A 1 78 ? 5.934 -3.809 -9.492 1 95.06 78 SER A O 1
ATOM 617 N N . THR A 1 79 ? 6.387 -2.309 -11.148 1 96.25 79 THR A N 1
ATOM 618 C CA . THR A 1 79 ? 6.086 -1.155 -10.312 1 96.25 79 THR A CA 1
ATOM 619 C C . THR A 1 79 ? 5.043 -0.259 -10.977 1 96.25 79 THR A C 1
ATOM 621 O O . THR A 1 79 ? 5.004 -0.149 -12.203 1 96.25 79 THR A O 1
ATOM 624 N N . THR A 1 80 ? 4.227 0.312 -10.195 1 94.94 80 THR A N 1
ATOM 625 C CA . THR A 1 80 ? 3.232 1.269 -10.664 1 94.94 80 THR A CA 1
ATOM 626 C C . THR A 1 80 ? 3.324 2.576 -9.883 1 94.94 80 THR A C 1
ATOM 628 O O . THR A 1 80 ? 3.275 2.574 -8.656 1 94.94 80 THR A O 1
ATOM 631 N N . ARG A 1 81 ? 3.455 3.678 -10.625 1 95.56 81 ARG A N 1
ATOM 632 C CA . ARG A 1 81 ? 3.443 4.996 -10 1 95.56 81 ARG A CA 1
ATOM 633 C C . ARG A 1 81 ? 2.018 5.492 -9.789 1 95.56 81 ARG A C 1
ATOM 635 O O . ARG A 1 81 ? 1.193 5.434 -10.703 1 95.56 81 ARG A O 1
ATOM 642 N N . ILE A 1 82 ? 1.814 5.902 -8.578 1 94 82 ILE A N 1
ATOM 643 C CA . ILE A 1 82 ? 0.509 6.461 -8.242 1 94 82 ILE A CA 1
ATOM 644 C C . ILE A 1 82 ? 0.671 7.906 -7.777 1 94 82 ILE A C 1
ATOM 646 O O . ILE A 1 82 ? 1.195 8.156 -6.691 1 94 82 ILE A O 1
ATOM 650 N N . GLY A 1 83 ? 0.135 8.836 -8.578 1 92.56 83 GLY A N 1
ATOM 651 C CA . GLY A 1 83 ? 0.422 10.234 -8.281 1 92.56 83 GLY A CA 1
ATOM 652 C C . GLY A 1 83 ? 1.907 10.547 -8.25 1 92.56 83 GLY A C 1
ATOM 653 O O . GLY A 1 83 ? 2.684 9.969 -9.016 1 92.56 83 GLY A O 1
ATOM 654 N N . ASP A 1 84 ? 2.266 11.492 -7.344 1 95.56 84 ASP A N 1
ATOM 655 C CA . ASP A 1 84 ? 3.643 11.977 -7.352 1 95.56 84 ASP A CA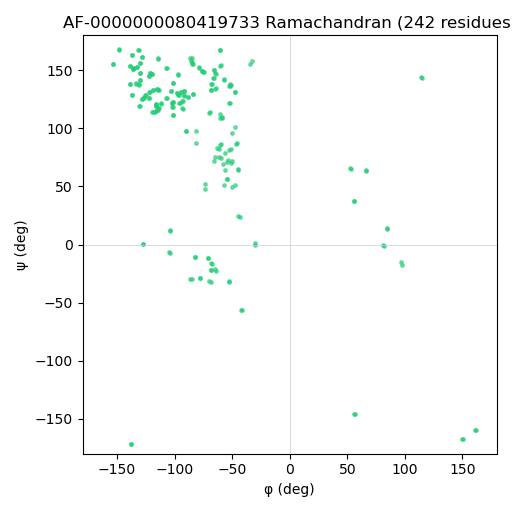 1
ATOM 656 C C . ASP A 1 84 ? 4.438 11.391 -6.191 1 95.56 84 ASP A C 1
ATOM 658 O O . ASP A 1 84 ? 5.656 11.555 -6.117 1 95.56 84 ASP A O 1
ATOM 662 N N . ARG A 1 85 ? 3.74 10.664 -5.297 1 96.62 85 ARG A N 1
ATOM 663 C CA . ARG A 1 85 ? 4.438 10.391 -4.043 1 96.62 85 ARG A CA 1
ATOM 664 C C . ARG A 1 85 ? 4.422 8.898 -3.729 1 96.62 85 ARG A C 1
ATOM 666 O O . ARG A 1 85 ? 4.965 8.477 -2.705 1 96.62 85 ARG A O 1
ATOM 673 N N . THR A 1 86 ? 3.791 8.109 -4.641 1 97.5 86 THR A N 1
ATOM 674 C CA . THR A 1 86 ? 3.611 6.711 -4.277 1 97.5 86 THR A CA 1
ATOM 675 C C . THR A 1 86 ? 4.062 5.793 -5.41 1 97.5 86 THR A C 1
ATOM 677 O O . THR A 1 86 ? 3.779 6.059 -6.582 1 97.5 86 THR A O 1
ATOM 680 N N . SER A 1 87 ? 4.75 4.742 -5.109 1 97.88 87 SER A N 1
ATOM 681 C CA . SER A 1 87 ? 5.105 3.668 -6.031 1 97.88 87 SER A CA 1
ATOM 682 C C . SER A 1 87 ? 4.719 2.305 -5.465 1 97.88 87 SER A C 1
ATOM 684 O O . SER A 1 87 ? 5.117 1.951 -4.355 1 97.88 87 SER A O 1
ATOM 686 N N . LEU A 1 88 ? 3.945 1.572 -6.25 1 97.56 88 LEU A N 1
ATOM 687 C CA . LEU A 1 88 ? 3.484 0.251 -5.836 1 97.56 88 LEU A CA 1
ATOM 688 C C . LEU A 1 88 ? 4.305 -0.846 -6.508 1 97.56 88 LEU A C 1
ATOM 690 O O . LEU A 1 88 ? 4.363 -0.919 -7.738 1 97.56 88 LEU A O 1
ATOM 694 N N . LEU A 1 89 ? 4.91 -1.676 -5.668 1 97.31 89 LEU A N 1
ATOM 695 C CA . LEU A 1 89 ? 5.605 -2.857 -6.168 1 97.31 89 LEU A CA 1
ATOM 696 C C . LEU A 1 89 ? 4.691 -4.078 -6.137 1 97.31 89 LEU A C 1
ATOM 698 O O . LEU A 1 89 ? 4.043 -4.348 -5.121 1 97.31 89 LEU A O 1
ATOM 702 N N . THR A 1 90 ? 4.664 -4.793 -7.277 1 96.06 90 THR A N 1
ATOM 703 C CA . THR A 1 90 ? 3.9 -6.035 -7.359 1 96.06 90 THR A CA 1
ATOM 704 C C . THR A 1 90 ? 4.789 -7.188 -7.816 1 96.06 90 THR A C 1
ATOM 706 O O . THR A 1 90 ? 5.523 -7.055 -8.797 1 96.06 90 THR A O 1
ATOM 709 N N . ILE A 1 91 ? 4.734 -8.258 -7.047 1 95.69 91 ILE A N 1
ATOM 710 C CA . ILE A 1 91 ? 5.422 -9.484 -7.438 1 95.69 91 ILE A CA 1
ATOM 711 C C . ILE A 1 91 ? 4.398 -10.594 -7.676 1 95.69 91 ILE A C 1
ATOM 713 O O . ILE A 1 91 ? 3.684 -11 -6.758 1 95.69 91 ILE A O 1
ATOM 717 N N . GLU A 1 92 ? 4.426 -11.031 -8.844 1 93 92 GLU A N 1
ATOM 718 C CA . GLU A 1 92 ? 3.484 -12.086 -9.203 1 93 92 GLU A CA 1
ATOM 719 C C . GLU A 1 92 ? 4.141 -13.461 -9.117 1 93 92 GLU A C 1
ATOM 721 O O . GLU A 1 92 ? 5.336 -13.602 -9.383 1 93 92 GLU A O 1
ATOM 726 N N . SER A 1 93 ? 3.334 -14.508 -8.719 1 93.38 93 SER A N 1
ATOM 727 C CA . SER A 1 93 ? 3.785 -15.891 -8.703 1 93.38 93 SER A CA 1
ATOM 728 C C . SER A 1 93 ? 5.09 -16.047 -7.93 1 93.38 93 SER A C 1
ATOM 730 O O . SER A 1 93 ? 6.098 -16.484 -8.484 1 93.38 93 SER A O 1
ATOM 732 N N . LEU A 1 94 ? 5.031 -15.805 -6.695 1 95.19 94 LEU A N 1
ATOM 733 C CA . LEU A 1 94 ? 6.191 -15.812 -5.809 1 95.19 94 LEU A CA 1
ATOM 734 C C . LEU A 1 94 ? 6.988 -17.109 -5.957 1 95.19 94 LEU A C 1
ATOM 736 O O . LEU A 1 94 ? 6.406 -18.188 -6.082 1 95.19 94 LEU A O 1
ATOM 740 N N . MET A 1 95 ? 8.25 -16.969 -5.98 1 95.88 95 MET A N 1
ATOM 741 C CA . MET A 1 95 ? 9.219 -18.062 -5.938 1 95.88 95 MET A CA 1
ATOM 742 C C . MET A 1 95 ? 10.258 -17.828 -4.848 1 95.88 95 MET A C 1
ATOM 744 O O . MET A 1 95 ? 10.422 -16.703 -4.379 1 95.88 95 MET A O 1
ATOM 748 N N . ALA A 1 96 ? 10.938 -18.875 -4.453 1 95.56 96 ALA A N 1
ATOM 749 C CA . ALA A 1 96 ? 12 -18.766 -3.451 1 95.56 96 ALA A CA 1
ATOM 750 C C . ALA A 1 96 ? 13.008 -17.688 -3.84 1 95.56 96 ALA A C 1
ATOM 752 O O . ALA A 1 96 ? 13.547 -16.984 -2.977 1 95.56 96 ALA A O 1
ATOM 753 N N . ALA A 1 97 ? 13.188 -17.531 -5.152 1 94.62 97 ALA A N 1
ATOM 754 C CA . ALA A 1 97 ? 14.18 -16.594 -5.672 1 94.62 97 ALA A CA 1
ATOM 755 C C . ALA A 1 97 ? 13.773 -15.148 -5.379 1 94.62 97 ALA A C 1
ATOM 757 O O . ALA A 1 97 ? 14.594 -14.234 -5.492 1 94.62 97 ALA A O 1
ATOM 758 N N . HIS A 1 98 ? 12.531 -14.938 -5.039 1 96.31 98 HIS A N 1
ATOM 759 C CA . HIS A 1 98 ? 12.047 -13.594 -4.77 1 96.31 98 HIS A CA 1
ATOM 760 C C . HIS A 1 98 ? 12.383 -13.156 -3.346 1 96.31 98 HIS A C 1
ATOM 762 O O . HIS A 1 98 ? 12.219 -11.992 -2.99 1 96.31 98 HIS A O 1
ATOM 768 N N . SER A 1 99 ? 12.852 -14.133 -2.512 1 96.5 99 SER A N 1
ATOM 769 C CA . SER A 1 99 ? 13.211 -13.797 -1.141 1 96.5 99 SER A CA 1
ATOM 770 C C . SER A 1 99 ? 14.4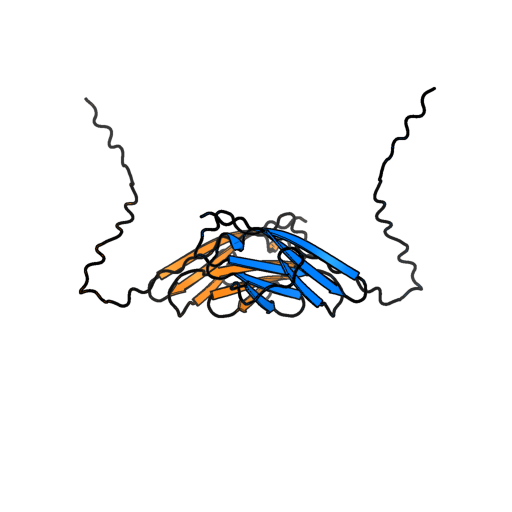06 -12.844 -1.104 1 96.5 99 SER A C 1
ATOM 772 O O . SER A 1 99 ? 15.359 -13.008 -1.869 1 96.5 99 SER A O 1
ATOM 774 N N . GLY A 1 100 ? 14.289 -11.82 -0.305 1 96.38 100 GLY A N 1
ATOM 775 C CA . GLY A 1 100 ? 15.383 -10.875 -0.164 1 96.38 100 GLY A CA 1
ATOM 776 C C . GLY A 1 100 ? 14.922 -9.477 0.177 1 96.38 100 GLY A C 1
ATOM 777 O O . GLY A 1 100 ? 13.781 -9.273 0.583 1 96.38 100 GLY A O 1
ATOM 778 N N . ASN A 1 101 ? 15.844 -8.562 0.053 1 97.56 101 ASN A N 1
ATOM 779 C CA . ASN A 1 101 ? 15.602 -7.176 0.427 1 97.56 101 ASN A CA 1
ATOM 780 C C . ASN A 1 101 ? 15.102 -6.359 -0.759 1 97.56 101 ASN A C 1
ATOM 782 O O . ASN A 1 101 ? 15.711 -6.367 -1.827 1 97.56 101 ASN A O 1
ATOM 786 N N . TYR A 1 102 ? 14.023 -5.711 -0.498 1 97.94 102 TYR A N 1
ATOM 787 C CA . TYR A 1 102 ? 13.477 -4.742 -1.44 1 97.94 102 TYR A CA 1
ATOM 788 C C . TYR A 1 102 ? 13.586 -3.324 -0.892 1 97.94 102 TYR A C 1
ATOM 790 O O . TYR A 1 102 ? 13.078 -3.031 0.193 1 97.94 102 TYR A O 1
ATOM 798 N N . THR A 1 103 ? 14.273 -2.443 -1.607 1 98.5 103 THR A N 1
ATOM 799 C CA . THR A 1 103 ? 14.531 -1.085 -1.138 1 98.5 103 THR A CA 1
ATOM 800 C C . THR A 1 103 ? 13.852 -0.062 -2.045 1 98.5 103 THR A C 1
ATOM 802 O O . THR A 1 103 ? 14.031 -0.086 -3.264 1 98.5 103 THR A O 1
ATOM 805 N N . CYS A 1 104 ? 12.984 0.729 -1.472 1 98.81 104 CYS A N 1
ATOM 806 C CA . CYS A 1 104 ? 12.445 1.894 -2.172 1 98.81 104 CYS A CA 1
ATOM 807 C C . CYS A 1 104 ? 13.289 3.133 -1.883 1 98.81 104 CYS A C 1
ATOM 809 O O . CYS A 1 104 ? 13.617 3.408 -0.729 1 98.81 104 CYS A O 1
ATOM 811 N N . THR A 1 105 ? 13.648 3.854 -2.914 1 98.75 105 THR A N 1
ATOM 812 C CA . THR A 1 105 ? 14.406 5.094 -2.773 1 98.75 105 THR A CA 1
ATOM 813 C C . THR A 1 105 ? 13.648 6.266 -3.391 1 98.75 105 THR A C 1
ATOM 815 O O . THR A 1 105 ? 13.109 6.148 -4.492 1 98.75 105 THR A O 1
ATOM 818 N N . ALA A 1 106 ? 13.547 7.324 -2.66 1 98.69 106 ALA A N 1
ATOM 819 C CA . ALA A 1 106 ? 12.977 8.586 -3.127 1 98.69 106 ALA A CA 1
ATOM 820 C C . ALA A 1 106 ? 14.023 9.688 -3.148 1 98.69 106 ALA A C 1
ATOM 822 O O . ALA A 1 106 ? 14.773 9.859 -2.182 1 98.69 106 ALA A O 1
ATOM 823 N N . GLU A 1 107 ? 14.047 10.43 -4.262 1 98.44 107 GLU A N 1
ATOM 824 C CA . GLU A 1 107 ? 15.07 11.461 -4.422 1 98.44 107 GLU A CA 1
ATOM 825 C C . GLU A 1 107 ? 14.461 12.773 -4.914 1 98.44 107 GLU A C 1
ATOM 827 O O . GLU A 1 107 ? 13.562 12.766 -5.758 1 98.44 107 GLU A O 1
ATOM 832 N N . ASN A 1 108 ? 14.984 13.844 -4.305 1 97.31 108 ASN A N 1
ATOM 833 C CA . ASN A 1 108 ? 14.75 15.172 -4.855 1 97.31 108 ASN A CA 1
ATOM 834 C C . ASN A 1 108 ? 16 16.031 -4.82 1 97.31 108 ASN A C 1
ATOM 836 O O . ASN A 1 108 ? 17.109 15.523 -4.59 1 97.31 108 ASN A O 1
ATOM 840 N N . SER A 1 109 ? 15.891 17.328 -5.133 1 96 109 SER A N 1
ATOM 841 C CA . SER A 1 109 ? 17.047 18.203 -5.273 1 96 109 SER A CA 1
ATOM 842 C C . SER A 1 109 ? 17.781 18.375 -3.945 1 96 109 SER A C 1
ATOM 844 O O . SER A 1 109 ? 18.953 18.766 -3.918 1 96 109 SER A O 1
ATOM 846 N N . ALA A 1 110 ? 17.031 18.094 -2.877 1 96.19 110 ALA A N 1
ATOM 847 C CA . ALA A 1 110 ? 17.641 18.266 -1.557 1 96.19 110 ALA A CA 1
ATOM 848 C C . ALA A 1 110 ? 18.391 17.016 -1.138 1 96.19 110 ALA A C 1
ATOM 850 O O . ALA A 1 110 ? 19.297 17.078 -0.309 1 96.19 110 ALA A O 1
ATOM 851 N N . GLY A 1 111 ? 17.984 15.805 -1.573 1 97.5 111 GLY A N 1
ATOM 852 C CA . GLY A 1 111 ? 18.625 14.555 -1.176 1 97.5 111 GLY A CA 1
ATOM 853 C C . GLY A 1 111 ? 17.75 13.336 -1.405 1 97.5 111 GLY A C 1
ATOM 854 O O . GLY A 1 111 ? 16.953 13.312 -2.344 1 97.5 111 GLY A O 1
ATOM 855 N N . SER A 1 112 ? 18.109 12.25 -0.665 1 98.25 112 SER A N 1
ATOM 856 C CA . SER A 1 112 ? 17.391 10.992 -0.864 1 98.25 112 SER A CA 1
ATOM 857 C C . SER A 1 112 ? 17.047 10.336 0.469 1 98.25 112 SER A C 1
ATOM 859 O O . SER A 1 112 ? 17.625 10.68 1.504 1 98.25 112 SER A O 1
ATOM 861 N N . ALA A 1 113 ? 16.016 9.594 0.477 1 98.31 113 ALA A N 1
ATOM 862 C CA . ALA A 1 113 ? 15.656 8.68 1.559 1 98.31 113 ALA A CA 1
ATOM 863 C C . ALA A 1 113 ? 15.344 7.285 1.021 1 98.31 113 ALA A C 1
ATOM 865 O O . ALA A 1 113 ? 14.891 7.141 -0.116 1 98.31 113 ALA A O 1
ATOM 866 N N . SER A 1 114 ? 15.672 6.242 1.843 1 98.56 114 SER A N 1
ATOM 867 C CA . SER A 1 114 ? 15.383 4.867 1.44 1 98.56 114 SER A CA 1
ATOM 868 C C . SER A 1 114 ? 14.789 4.07 2.592 1 98.56 114 SER A C 1
ATOM 870 O O . SER A 1 114 ? 15.031 4.375 3.76 1 98.56 114 SER A O 1
ATOM 872 N N . PHE A 1 115 ? 14 3.133 2.238 1 98.12 115 PHE A N 1
ATOM 873 C CA . PHE A 1 115 ? 13.469 2.174 3.205 1 98.12 115 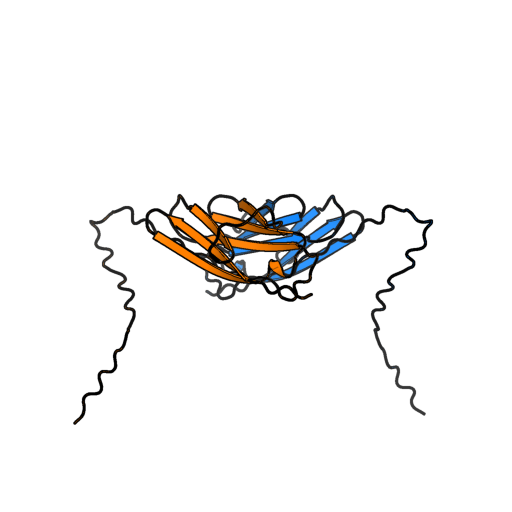PHE A CA 1
ATOM 874 C C . PHE A 1 115 ? 13.477 0.765 2.625 1 98.12 115 PHE A C 1
ATOM 876 O O . PHE A 1 115 ? 13.18 0.573 1.443 1 98.12 115 PHE A O 1
ATOM 883 N N . THR A 1 116 ? 13.875 -0.191 3.482 1 98.25 116 THR A N 1
ATOM 884 C CA . THR A 1 116 ? 14.055 -1.562 3.02 1 98.25 116 THR A CA 1
ATOM 885 C C . THR A 1 116 ? 13.109 -2.508 3.76 1 98.25 116 THR A C 1
ATOM 887 O O . THR A 1 116 ? 12.938 -2.396 4.977 1 98.25 116 THR A O 1
ATOM 890 N N . ALA A 1 117 ? 12.453 -3.354 3.002 1 96.94 117 ALA A N 1
ATOM 891 C CA . ALA A 1 117 ? 11.688 -4.461 3.57 1 96.94 117 ALA A CA 1
ATOM 892 C C . ALA A 1 117 ? 12.219 -5.805 3.076 1 96.94 117 ALA A C 1
ATOM 894 O O . ALA A 1 117 ? 12.672 -5.918 1.935 1 96.94 117 ALA A O 1
ATOM 895 N N . ASN A 1 118 ? 12.117 -6.758 3.953 1 97.44 118 ASN A N 1
ATOM 896 C CA . ASN A 1 118 ? 12.57 -8.102 3.623 1 97.44 118 ASN A CA 1
ATOM 897 C C . ASN A 1 118 ? 11.398 -9.031 3.316 1 97.44 118 ASN A C 1
ATOM 899 O O . ASN A 1 118 ? 10.406 -9.055 4.047 1 97.44 118 ASN A O 1
ATOM 903 N N . LEU A 1 119 ? 11.547 -9.734 2.213 1 96.81 119 LEU A N 1
ATOM 904 C CA . LEU A 1 119 ? 10.555 -10.75 1.853 1 96.81 119 LEU A CA 1
ATOM 905 C C . LEU A 1 119 ? 11.109 -12.148 2.074 1 96.81 119 LEU A C 1
ATOM 907 O O . LEU A 1 119 ? 12.211 -12.469 1.621 1 96.81 119 LEU A O 1
ATOM 911 N N . LEU A 1 120 ? 10.359 -12.891 2.824 1 96.25 120 LEU A N 1
ATOM 912 C CA . LEU A 1 120 ? 10.672 -14.305 2.975 1 96.25 120 LEU A CA 1
ATOM 913 C C . LEU A 1 120 ? 9.57 -15.172 2.357 1 96.25 120 LEU A C 1
ATOM 915 O O . LEU A 1 120 ? 8.414 -15.109 2.777 1 96.25 120 LEU A O 1
ATOM 919 N N . VAL A 1 121 ? 9.969 -15.914 1.351 1 95.94 121 VAL A N 1
ATOM 920 C CA . VAL A 1 121 ? 9 -16.781 0.676 1 95.94 121 VAL A CA 1
ATOM 921 C C . VAL A 1 121 ? 9.078 -18.188 1.255 1 95.94 121 VAL A C 1
ATOM 923 O O . VAL A 1 121 ? 10.156 -18.781 1.338 1 95.94 121 VAL A O 1
ATOM 926 N N . SER A 1 122 ? 7.891 -18.594 1.753 1 90.5 122 SER A N 1
ATOM 927 C CA . SER A 1 122 ? 7.828 -19.953 2.281 1 90.5 122 SER A CA 1
ATOM 928 C C . SER A 1 122 ? 7.473 -20.953 1.188 1 90.5 122 SER A C 1
ATOM 930 O O . SER A 1 122 ? 6.59 -20.688 0.368 1 90.5 122 SER A O 1
ATOM 932 N N . GLY A 1 123 ? 8.227 -21.953 1.013 1 73.19 123 GLY A N 1
ATOM 933 C CA . GLY A 1 123 ? 8.102 -23.016 0.035 1 73.19 123 GLY A CA 1
ATOM 934 C C . GLY A 1 123 ? 7.176 -24.125 0.479 1 73.19 123 GLY A C 1
ATOM 935 O O . GLY A 1 123 ? 6.855 -24.25 1.665 1 73.19 123 GLY A O 1
ATOM 936 N N . MET B 1 1 ? -24.406 -40.938 34.719 1 25.78 1 MET B N 1
ATOM 937 C CA . MET B 1 1 ? -23.5 -41.031 33.594 1 25.78 1 MET B CA 1
ATOM 938 C C . MET B 1 1 ? -23.734 -39.906 32.594 1 25.78 1 MET B C 1
ATOM 940 O O . MET B 1 1 ? -24.672 -39.938 31.797 1 25.78 1 MET B O 1
ATOM 944 N N . SER B 1 2 ? -23.547 -38.594 32.906 1 28.81 2 SER B N 1
ATOM 945 C CA . SER B 1 2 ? -24.078 -37.344 32.344 1 28.81 2 SER B CA 1
ATOM 946 C C . SER B 1 2 ? -23.328 -36.906 31.109 1 28.81 2 SER B C 1
ATOM 948 O O . SER B 1 2 ? -22.094 -36.875 31.109 1 28.81 2 SER B O 1
ATOM 950 N N . THR B 1 3 ? -23.844 -37.219 29.812 1 32.19 3 THR B N 1
ATOM 951 C CA . THR B 1 3 ? -23.344 -37.031 28.453 1 32.19 3 THR B CA 1
ATOM 952 C C . THR B 1 3 ? -23.219 -35.562 28.109 1 32.19 3 THR B C 1
ATOM 954 O O . THR B 1 3 ? -24.219 -34.844 28.094 1 32.19 3 THR B O 1
ATOM 957 N N . THR B 1 4 ? -22.219 -34.875 28.609 1 35.5 4 THR B N 1
ATOM 958 C CA . THR B 1 4 ? -21.984 -33.469 28.359 1 35.5 4 THR B CA 1
ATOM 959 C C . THR B 1 4 ? -21.766 -33.219 26.875 1 35.5 4 THR B C 1
ATOM 961 O O . THR B 1 4 ? -20.922 -33.844 26.25 1 35.5 4 THR B O 1
ATOM 964 N N . ARG B 1 5 ? -22.75 -32.562 26.125 1 29.5 5 ARG B N 1
ATOM 965 C CA . ARG B 1 5 ? -22.922 -32.188 24.734 1 29.5 5 ARG B CA 1
ATOM 966 C C . ARG B 1 5 ? -21.812 -31.266 24.266 1 29.5 5 ARG B C 1
ATOM 968 O O . ARG B 1 5 ? -21.688 -30.141 24.766 1 29.5 5 ARG B O 1
ATOM 975 N N . ILE B 1 6 ? -20.625 -31.797 24.047 1 31.73 6 ILE B N 1
ATOM 976 C CA . ILE B 1 6 ? -19.5 -31 23.562 1 31.73 6 ILE B CA 1
ATOM 977 C C . ILE B 1 6 ? -19.812 -30.453 22.172 1 31.73 6 ILE B C 1
ATOM 979 O O . ILE B 1 6 ? -20.047 -31.219 21.234 1 31.73 6 ILE B O 1
ATOM 983 N N . GLY B 1 7 ? -20.531 -29.344 21.953 1 32.31 7 GLY B N 1
ATOM 984 C CA . GLY B 1 7 ? -20.922 -28.703 20.719 1 32.31 7 GLY B CA 1
ATOM 985 C C . GLY B 1 7 ? -19.734 -28.344 19.828 1 32.31 7 GLY B C 1
ATOM 986 O O . GLY B 1 7 ? -19 -27.422 20.125 1 32.31 7 GLY B O 1
ATOM 987 N N . SER B 1 8 ? -18.938 -29.328 19.297 1 28.45 8 SER B N 1
ATOM 988 C CA . SER B 1 8 ? -17.766 -29.234 18.438 1 28.45 8 SER B CA 1
ATOM 989 C C . SER B 1 8 ? -18.062 -28.5 17.141 1 28.45 8 SER B C 1
ATOM 991 O O . SER B 1 8 ? -18.797 -29.016 16.297 1 28.45 8 SER B O 1
ATOM 993 N N . ARG B 1 9 ? -18.328 -27.203 17.047 1 30.23 9 ARG B N 1
ATOM 994 C CA . ARG B 1 9 ? -18.516 -26.375 15.852 1 30.23 9 ARG B CA 1
ATOM 995 C C . ARG B 1 9 ? -17.375 -26.578 14.867 1 30.23 9 ARG B C 1
ATOM 997 O O . ARG B 1 9 ? -16.297 -26 15.023 1 30.23 9 ARG B O 1
ATOM 1004 N N . THR B 1 10 ? -16.953 -27.781 14.469 1 27.2 10 THR B N 1
ATOM 1005 C CA . THR B 1 10 ? -15.938 -28.062 13.469 1 27.2 10 THR B CA 1
ATOM 1006 C C . THR B 1 10 ? -16.328 -27.484 12.117 1 27.2 10 THR B C 1
ATOM 1008 O O . THR B 1 10 ? -17.375 -27.828 11.562 1 27.2 10 THR B O 1
ATOM 1011 N N . SER B 1 11 ? -16.047 -26.266 11.805 1 31.91 11 SER B N 1
ATOM 1012 C CA . SER B 1 11 ? -16.234 -25.625 10.508 1 31.91 11 SER B CA 1
ATOM 1013 C C . SER B 1 11 ? -15.609 -26.453 9.391 1 31.91 11 SER B C 1
ATOM 1015 O O . SER B 1 11 ? -14.383 -26.594 9.32 1 31.91 11 SER B O 1
ATOM 1017 N N . LEU B 1 12 ? -16.172 -27.594 9.055 1 28.42 12 LEU B N 1
ATOM 1018 C CA . LEU B 1 12 ? -15.875 -28.438 7.902 1 28.42 12 LEU B CA 1
ATOM 1019 C C . LEU B 1 12 ? -15.891 -27.625 6.609 1 28.42 12 LEU B C 1
ATOM 1021 O O . LEU B 1 12 ? -16.938 -27.078 6.227 1 28.42 12 LEU B O 1
ATOM 1025 N N . LEU B 1 13 ? -14.836 -26.953 6.301 1 31.47 13 LEU B N 1
ATOM 1026 C CA . LEU B 1 13 ? -14.703 -26.484 4.922 1 31.47 13 LEU B CA 1
ATOM 1027 C C . LEU B 1 13 ? -14.852 -27.656 3.947 1 31.47 13 LEU B C 1
ATOM 1029 O O . LEU B 1 13 ? -14.031 -28.578 3.939 1 31.47 13 LEU B O 1
ATOM 1033 N N . ILE B 1 14 ? -16.016 -28.141 3.783 1 32.56 14 ILE B N 1
ATOM 1034 C CA . ILE B 1 14 ? -16.359 -29.094 2.727 1 32.56 14 ILE B CA 1
ATOM 1035 C C . ILE B 1 14 ? -15.797 -28.609 1.394 1 32.56 14 ILE B C 1
ATOM 1037 O O . ILE B 1 14 ? -16.188 -27.547 0.904 1 32.56 14 ILE B O 1
ATOM 1041 N N . ILE B 1 15 ? -14.539 -28.953 1.104 1 35.22 15 ILE B N 1
ATOM 1042 C CA . ILE B 1 15 ? -14.055 -29.016 -0.271 1 35.22 15 ILE B CA 1
ATOM 1043 C C . ILE B 1 15 ? -14.961 -29.922 -1.101 1 35.22 15 ILE B C 1
ATOM 1045 O O . ILE B 1 15 ? -14.93 -31.141 -0.947 1 35.22 15 ILE B O 1
ATOM 1049 N N . GLU B 1 16 ? -16.25 -29.75 -1.228 1 35.44 16 GLU B N 1
ATOM 1050 C CA . GLU B 1 16 ? -17.094 -30.516 -2.145 1 35.44 16 GLU B CA 1
ATOM 1051 C C . GLU B 1 16 ? -16.328 -30.859 -3.422 1 35.44 16 GLU B C 1
ATOM 1053 O O . GLU B 1 16 ? -15.336 -30.219 -3.758 1 35.44 16 GLU B O 1
ATOM 1058 N N . SER B 1 17 ? -16.812 -32.062 -4.141 1 37.31 17 SER B N 1
ATOM 1059 C CA . SER B 1 17 ? -16.516 -32.906 -5.289 1 37.31 17 SER B CA 1
ATOM 1060 C C . SER B 1 17 ? -16.25 -32.094 -6.539 1 37.31 17 SER B C 1
ATOM 1062 O O . SER B 1 17 ? -17.078 -31.266 -6.941 1 37.31 17 SER B O 1
ATOM 1064 N N . LEU B 1 18 ? -14.969 -31.891 -6.941 1 38.03 18 LEU B N 1
ATOM 1065 C CA . LEU B 1 18 ? -14.461 -31.703 -8.297 1 38.03 18 LEU B CA 1
ATOM 1066 C C . LEU B 1 18 ? -15.102 -32.688 -9.258 1 38.03 18 LEU B C 1
ATOM 1068 O O . LEU B 1 18 ? -14.422 -33.25 -10.117 1 38.03 18 LEU B O 1
ATOM 1072 N N . MET B 1 19 ? -16.266 -33.281 -9.078 1 37.31 19 MET B N 1
ATOM 1073 C CA . MET B 1 19 ? -16.797 -34.094 -10.164 1 37.31 19 MET B CA 1
ATOM 1074 C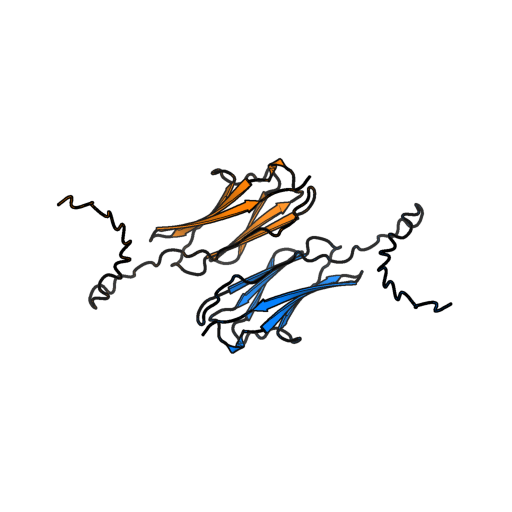 C . MET B 1 19 ? -16.719 -33.344 -11.492 1 37.31 19 MET B C 1
ATOM 1076 O O . MET B 1 19 ? -16.906 -32.125 -11.539 1 37.31 19 MET B O 1
ATOM 1080 N N . ALA B 1 20 ? -16.156 -34.031 -12.609 1 42.16 20 ALA B N 1
ATOM 1081 C CA . ALA B 1 20 ? -15.844 -33.812 -14.023 1 42.16 20 ALA B CA 1
ATOM 1082 C C . ALA B 1 20 ? -16.969 -33.062 -14.719 1 42.16 20 ALA B C 1
ATOM 1084 O O . ALA B 1 20 ? -16.703 -32.156 -15.539 1 42.16 20 ALA B O 1
ATOM 1085 N N . ASP B 1 21 ? -18.219 -33.469 -14.742 1 42.22 21 ASP B N 1
ATOM 1086 C CA . ASP B 1 21 ? -19.234 -32.875 -15.625 1 42.22 21 ASP B CA 1
ATOM 1087 C C . ASP B 1 21 ? -19.562 -31.453 -15.227 1 42.22 21 ASP B C 1
ATOM 1089 O O . ASP B 1 21 ? -20.344 -30.781 -15.891 1 42.22 21 ASP B O 1
ATOM 1093 N N . HIS B 1 22 ? -19.516 -31.047 -13.969 1 45.91 22 HIS B N 1
ATOM 1094 C CA . HIS B 1 22 ? -19.812 -29.641 -13.664 1 45.91 22 HIS B CA 1
ATOM 1095 C C . HIS B 1 22 ? -18.656 -28.734 -14.086 1 45.91 22 HIS B C 1
ATOM 1097 O O . HIS B 1 22 ? -17.734 -28.5 -13.32 1 45.91 22 HIS B O 1
ATOM 1103 N N . THR B 1 23 ? -18.094 -28.828 -15.258 1 47.56 23 THR B N 1
ATOM 1104 C CA . THR B 1 23 ? -17.344 -2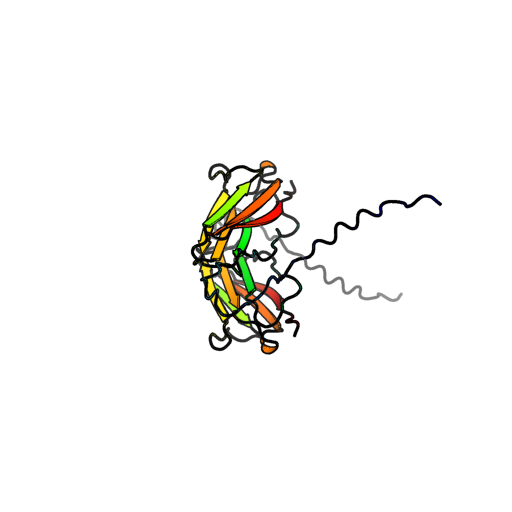7.766 -15.93 1 47.56 23 THR B CA 1
ATOM 1105 C C . THR B 1 23 ? -17.875 -26.391 -15.539 1 47.56 23 THR B C 1
ATOM 1107 O O . THR B 1 23 ? -18.062 -25.531 -16.406 1 47.56 23 THR B O 1
ATOM 1110 N N . GLY B 1 24 ? -18.844 -26.172 -14.711 1 51.66 24 GLY B N 1
ATOM 1111 C CA . GLY B 1 24 ? -19.359 -24.859 -14.398 1 51.66 24 GLY B CA 1
ATOM 1112 C C . GLY B 1 24 ? -18.281 -23.875 -13.977 1 51.66 24 GLY B C 1
ATOM 1113 O O . GLY B 1 24 ? -17.234 -24.281 -13.469 1 51.66 24 GLY B O 1
ATOM 1114 N N . ASP B 1 25 ? -18.188 -22.781 -14.711 1 59.84 25 ASP B N 1
ATOM 1115 C CA . ASP B 1 25 ? -17.359 -21.594 -14.469 1 59.84 25 ASP B CA 1
ATOM 1116 C C . ASP B 1 25 ? -17.453 -21.156 -13.008 1 59.84 25 ASP B C 1
ATOM 1118 O O . ASP B 1 25 ? -18.453 -20.547 -12.594 1 59.84 25 ASP B O 1
ATOM 1122 N N . TYR B 1 26 ? -16.984 -21.938 -11.977 1 72.94 26 TYR B N 1
ATOM 1123 C CA . TYR B 1 26 ? -17.031 -21.5 -10.578 1 72.94 26 TYR B CA 1
ATOM 1124 C C . TYR B 1 26 ? -16.266 -20.203 -10.383 1 72.94 26 TYR B C 1
ATOM 1126 O O . TYR B 1 26 ? -15.141 -20.062 -10.859 1 72.94 26 TYR B O 1
ATOM 1134 N N . THR B 1 27 ? -17.062 -19.172 -10.148 1 87.12 27 THR B N 1
ATOM 1135 C CA . THR B 1 27 ? -16.484 -17.875 -9.812 1 87.12 27 THR B CA 1
ATOM 1136 C C . THR B 1 27 ? -15.859 -17.906 -8.422 1 87.12 27 THR B C 1
ATOM 1138 O O . THR B 1 27 ? -16.5 -18.328 -7.457 1 87.12 27 THR B O 1
ATOM 1141 N N . LEU B 1 28 ? -14.547 -17.781 -8.297 1 93.19 28 LEU B N 1
ATOM 1142 C CA . LEU B 1 28 ? -13.812 -17.766 -7.035 1 93.19 28 LEU B CA 1
ATOM 1143 C C . LEU B 1 28 ? -14.141 -16.516 -6.227 1 93.19 28 LEU B C 1
ATOM 1145 O O . LEU B 1 28 ? -14.242 -15.422 -6.785 1 93.19 28 LEU B O 1
ATOM 1149 N N . LEU B 1 29 ? -14.32 -16.688 -4.875 1 96.69 29 LEU B N 1
ATOM 1150 C CA . LEU B 1 29 ? -14.555 -15.594 -3.938 1 96.69 29 LEU B CA 1
ATOM 1151 C C . LEU B 1 29 ? -13.328 -14.695 -3.84 1 96.69 29 LEU B C 1
ATOM 1153 O O . LEU B 1 29 ? -12.195 -15.164 -3.967 1 96.69 29 LEU B O 1
ATOM 1157 N N . PRO B 1 30 ? -13.562 -13.422 -3.564 1 97.56 30 PRO B N 1
ATOM 1158 C CA . PRO B 1 30 ? -12.422 -12.539 -3.332 1 97.56 30 PRO B CA 1
ATOM 1159 C C . PRO B 1 30 ? -11.625 -12.922 -2.088 1 97.56 30 PRO B C 1
ATOM 1161 O O . PRO B 1 30 ? -12.188 -13.453 -1.127 1 97.56 30 PRO B O 1
ATOM 1164 N N . PHE B 1 31 ? -10.352 -12.664 -2.188 1 95.81 31 PHE B N 1
ATOM 1165 C CA . PHE B 1 31 ? -9.453 -12.789 -1.044 1 95.81 31 PHE B CA 1
ATOM 1166 C C . PHE B 1 31 ? -8.586 -11.539 -0.9 1 95.81 31 PHE B C 1
ATOM 1168 O O . PHE B 1 31 ? -7.824 -11.195 -1.807 1 95.81 31 PHE B O 1
ATOM 1175 N N . ILE B 1 32 ? -8.742 -10.883 0.247 1 96.5 32 ILE B N 1
ATOM 1176 C CA . ILE B 1 32 ? -8 -9.656 0.521 1 96.5 32 ILE B CA 1
ATOM 1177 C C . ILE B 1 32 ? -6.758 -9.977 1.35 1 96.5 32 ILE B C 1
ATOM 1179 O O . ILE B 1 32 ? -6.844 -10.672 2.359 1 96.5 32 ILE B O 1
ATOM 1183 N N . ILE B 1 33 ? -5.629 -9.484 0.855 1 93.31 33 ILE B N 1
ATOM 1184 C CA . ILE B 1 33 ? -4.418 -9.594 1.662 1 93.31 33 ILE B CA 1
ATOM 1185 C C . ILE B 1 33 ? -4.535 -8.703 2.896 1 93.31 33 ILE B C 1
ATOM 1187 O O . ILE B 1 33 ? -4.93 -7.543 2.795 1 93.31 33 ILE B O 1
ATOM 1191 N N . PRO B 1 34 ? -4.184 -9.25 4.105 1 93.19 34 PRO B N 1
ATOM 1192 C CA . PRO B 1 34 ? -4.258 -8.43 5.316 1 93.19 34 PRO B CA 1
ATOM 1193 C C . PRO B 1 34 ? -3.412 -7.164 5.223 1 93.19 34 PRO B C 1
ATOM 1195 O O . PRO B 1 34 ? -2.334 -7.18 4.625 1 93.19 34 PRO B O 1
ATOM 1198 N N . PHE B 1 35 ? -3.936 -6.066 5.77 1 93.44 35 PHE B N 1
ATOM 1199 C CA . PHE B 1 35 ? -3.232 -4.789 5.801 1 93.44 35 PHE B CA 1
ATOM 1200 C C . PHE B 1 35 ? -3.377 -4.121 7.164 1 93.44 35 PHE B C 1
ATOM 1202 O O . PHE B 1 35 ? -4.23 -4.512 7.965 1 93.44 35 PHE B O 1
ATOM 1209 N N . ALA B 1 36 ? -2.479 -3.133 7.41 1 93.31 36 ALA B N 1
ATOM 1210 C CA . ALA B 1 36 ? -2.514 -2.369 8.656 1 93.31 36 ALA B CA 1
ATOM 1211 C C . ALA B 1 36 ? -1.921 -0.976 8.461 1 93.31 36 ALA B C 1
ATOM 1213 O O . ALA B 1 36 ? -1.12 -0.757 7.547 1 93.31 36 ALA B O 1
ATOM 1214 N N . PHE B 1 37 ? -2.375 -0.118 9.328 1 93.25 37 PHE B N 1
ATOM 1215 C CA . PHE B 1 37 ? -1.7 1.172 9.398 1 93.25 37 PHE B CA 1
ATOM 1216 C C . PHE B 1 37 ? -0.373 1.047 10.141 1 93.25 37 PHE B C 1
ATOM 1218 O O . PHE B 1 37 ? -0.214 0.175 11 1 93.25 37 PHE B O 1
ATOM 1225 N N . GLU B 1 38 ? 0.507 1.924 9.695 1 86.44 38 GLU B N 1
ATOM 1226 C CA . GLU B 1 38 ? 1.725 2.018 10.492 1 86.44 38 GLU B CA 1
ATOM 1227 C C . GLU B 1 38 ? 1.415 2.455 11.922 1 86.44 38 GLU B C 1
ATOM 1229 O O . GLU B 1 38 ? 0.313 2.93 12.203 1 86.44 38 GLU B O 1
ATOM 1234 N N . GLU B 1 39 ? 2.467 2.275 12.688 1 85.25 39 GLU B N 1
ATOM 1235 C CA . GLU B 1 39 ? 2.336 2.75 14.062 1 85.25 39 GLU B CA 1
ATOM 1236 C C . GLU B 1 39 ? 2.676 4.234 14.172 1 85.25 39 GLU B C 1
ATOM 1238 O O . GLU B 1 39 ? 3.264 4.809 13.25 1 85.25 39 GLU B O 1
ATOM 1243 N N . ASN B 1 40 ? 2.211 4.949 15.172 1 87.25 40 ASN B N 1
ATOM 1244 C CA . ASN B 1 40 ? 2.561 6.328 15.492 1 87.25 40 ASN B CA 1
ATOM 1245 C C . ASN B 1 40 ? 2.074 7.297 14.422 1 87.25 40 ASN B C 1
ATOM 1247 O O . ASN B 1 40 ? 2.879 7.973 13.781 1 87.25 40 ASN B O 1
ATOM 1251 N N . ASN B 1 41 ? 0.888 7.34 14.305 1 93.75 41 ASN B N 1
ATOM 1252 C CA . ASN B 1 41 ? 0.245 8.297 13.406 1 93.75 41 ASN B CA 1
ATOM 1253 C C . ASN B 1 41 ? -0.128 9.586 14.133 1 93.75 41 ASN B C 1
ATOM 1255 O O . ASN B 1 41 ? -0.972 9.578 15.031 1 93.75 41 ASN B O 1
ATOM 1259 N N . TYR B 1 42 ? 0.493 10.688 13.688 1 93 42 TYR B N 1
ATOM 1260 C CA . TYR B 1 42 ? 0.307 11.953 14.391 1 93 42 TYR B CA 1
ATOM 1261 C C . TYR B 1 42 ? -0.591 12.898 13.594 1 93 42 TYR B C 1
ATOM 1263 O O . TYR B 1 42 ? -0.598 12.867 12.367 1 93 42 TYR B O 1
ATOM 1271 N N . ALA B 1 43 ? -1.29 13.766 14.352 1 94.62 43 ALA B N 1
ATOM 1272 C CA . ALA B 1 43 ? -2.109 14.797 13.719 1 94.62 43 ALA B CA 1
ATOM 1273 C C . ALA B 1 43 ? -1.296 15.586 12.695 1 94.62 43 ALA B C 1
ATOM 1275 O O . ALA B 1 43 ? -0.137 15.93 12.945 1 94.62 43 ALA B O 1
ATOM 1276 N N . GLY B 1 44 ? -1.895 15.836 11.555 1 93.25 44 GLY B N 1
ATOM 1277 C CA . GLY B 1 44 ? -1.255 16.641 10.523 1 93.25 44 GLY B CA 1
ATOM 1278 C C . GLY B 1 44 ? -0.555 15.812 9.469 1 93.25 44 GLY B C 1
ATOM 1279 O O . GLY B 1 44 ? -0.252 16.312 8.375 1 93.25 44 GLY B O 1
ATOM 1280 N N . GLU B 1 45 ? -0.333 14.547 9.742 1 91.5 45 GLU B N 1
ATOM 1281 C CA . GLU B 1 45 ? 0.372 13.672 8.805 1 91.5 45 GLU B CA 1
ATOM 1282 C C . GLU B 1 45 ? -0.587 13.062 7.789 1 91.5 45 GLU B C 1
ATOM 1284 O O . GLU B 1 45 ? -1.807 13.172 7.934 1 91.5 45 GLU B O 1
ATOM 1289 N N . THR B 1 46 ? -0.064 12.594 6.699 1 93 46 THR B N 1
ATOM 1290 C CA . THR B 1 46 ? -0.818 11.836 5.707 1 93 46 THR B CA 1
ATOM 1291 C C . THR B 1 46 ? -0.549 10.336 5.848 1 93 46 THR B C 1
ATOM 1293 O O . THR B 1 46 ? 0.593 9.922 6.059 1 93 46 THR B O 1
ATOM 1296 N N . VAL B 1 47 ? -1.609 9.531 5.723 1 94.5 47 VAL B N 1
ATOM 1297 C CA . VAL B 1 47 ? -1.426 8.086 5.789 1 94.5 47 VAL B CA 1
ATOM 1298 C C . VAL B 1 47 ? -2.117 7.422 4.598 1 94.5 47 VAL B C 1
ATOM 1300 O O . VAL B 1 47 ? -3.008 8.016 3.982 1 94.5 47 VAL B O 1
ATOM 1303 N N . GLN B 1 48 ? -1.643 6.234 4.266 1 95.69 48 GLN B N 1
ATOM 1304 C CA . GLN B 1 48 ? -2.232 5.438 3.191 1 95.69 48 GLN B CA 1
ATOM 1305 C C . GLN B 1 48 ? -2.447 3.994 3.633 1 95.69 48 GLN B C 1
ATOM 1307 O O . GLN B 1 48 ? -1.739 3.494 4.512 1 95.69 48 GLN B O 1
ATOM 1312 N N . LEU B 1 49 ? -3.406 3.395 3.031 1 95.88 49 LEU B N 1
ATOM 1313 C CA . LEU B 1 49 ? -3.705 1.979 3.221 1 95.88 49 LEU B CA 1
ATOM 1314 C C . LEU B 1 49 ? -4 1.301 1.888 1 95.88 49 LEU B C 1
ATOM 1316 O O . LEU B 1 49 ? -4.828 1.784 1.11 1 95.88 49 LEU B O 1
ATOM 1320 N N . ASN B 1 50 ? -3.344 0.228 1.632 1 95.81 50 ASN B N 1
ATOM 1321 C CA . ASN B 1 50 ? -3.496 -0.511 0.383 1 95.81 50 ASN B CA 1
ATOM 1322 C C . ASN B 1 50 ? -4.383 -1.74 0.563 1 95.81 50 ASN B C 1
ATOM 1324 O O . ASN B 1 50 ? -4.066 -2.625 1.362 1 95.81 50 ASN B O 1
ATOM 1328 N N . CYS B 1 51 ? -5.469 -1.785 -0.127 1 98.06 51 CYS B N 1
ATOM 1329 C CA . CYS B 1 51 ? -6.309 -2.977 -0.182 1 98.06 51 CYS B CA 1
ATOM 1330 C C . CYS B 1 51 ? -6.082 -3.746 -1.478 1 98.06 51 CYS B C 1
ATOM 1332 O O . CYS B 1 51 ? -6.477 -3.293 -2.553 1 98.06 51 CYS B O 1
ATOM 1334 N N . PHE B 1 52 ? -5.5 -4.906 -1.361 1 97.12 52 PHE B N 1
ATOM 1335 C CA . PHE B 1 52 ? -5.152 -5.758 -2.492 1 97.12 52 PHE B CA 1
ATOM 1336 C C . PHE B 1 52 ? -5.957 -7.055 -2.461 1 97.12 52 PHE B C 1
ATOM 1338 O O . PHE B 1 52 ? -5.852 -7.832 -1.512 1 97.12 52 PHE B O 1
ATOM 1345 N N . VAL B 1 53 ? -6.789 -7.199 -3.498 1 97.31 53 VAL B N 1
ATOM 1346 C CA . VAL B 1 53 ? -7.57 -8.422 -3.646 1 97.31 53 VAL B CA 1
ATOM 1347 C C . VAL B 1 53 ? -6.789 -9.438 -4.473 1 97.31 53 VAL B C 1
ATOM 1349 O O . VAL B 1 53 ? -6.906 -9.477 -5.699 1 97.31 53 VAL B O 1
ATOM 1352 N N . ALA B 1 54 ? -6.141 -10.336 -3.814 1 92.81 54 ALA B N 1
ATOM 1353 C CA . ALA B 1 54 ? -5.137 -11.188 -4.441 1 92.81 54 ALA B CA 1
ATOM 1354 C C . ALA B 1 54 ? -5.793 -12.312 -5.246 1 92.81 54 ALA B C 1
ATOM 1356 O O . ALA B 1 54 ? -5.184 -12.859 -6.164 1 92.81 54 ALA B O 1
ATOM 1357 N N . LYS B 1 55 ? -7 -12.703 -4.797 1 91.88 55 LYS B N 1
ATOM 1358 C CA . LYS B 1 55 ? -7.738 -13.758 -5.48 1 91.88 55 LYS B CA 1
ATOM 1359 C C . LYS B 1 55 ? -9.188 -13.352 -5.727 1 91.88 55 LYS B C 1
ATOM 1361 O O . LYS B 1 55 ? -9.664 -12.359 -5.16 1 91.88 55 LYS B O 1
ATOM 1366 N N . GLY B 1 56 ? -9.883 -14.148 -6.582 1 94.44 56 GLY B N 1
ATOM 1367 C CA . GLY B 1 56 ? -11.273 -13.883 -6.934 1 94.44 56 GLY B CA 1
ATOM 1368 C C . GLY B 1 56 ? -11.461 -13.523 -8.391 1 94.44 56 GLY B C 1
ATOM 1369 O O . GLY B 1 56 ? -10.641 -12.805 -8.969 1 94.44 56 GLY B O 1
ATOM 1370 N N . GLU B 1 57 ? -12.508 -13.961 -8.836 1 94.62 57 GLU B N 1
ATOM 1371 C CA . GLU B 1 57 ? -12.766 -13.727 -10.258 1 94.62 57 GLU B CA 1
ATOM 1372 C C . GLU B 1 57 ? -13.172 -12.281 -10.516 1 94.62 57 GLU B C 1
ATOM 1374 O O . GLU B 1 57 ? -13.867 -11.672 -9.695 1 94.62 57 GLU B O 1
ATOM 1379 N N . LEU B 1 58 ? -12.797 -11.82 -11.711 1 95.06 58 LEU B N 1
ATOM 1380 C CA . LEU B 1 58 ? -13.234 -10.5 -12.156 1 95.06 58 LEU B CA 1
ATOM 1381 C C . LEU B 1 58 ? -14.625 -10.57 -12.781 1 95.06 58 LEU B C 1
ATOM 1383 O O . LEU B 1 58 ? -15.031 -11.617 -13.289 1 95.06 58 LEU B O 1
ATOM 1387 N N . PRO B 1 59 ? -15.312 -9.531 -12.773 1 96.88 59 PRO B N 1
ATOM 1388 C CA . PRO B 1 59 ? -14.969 -8.227 -12.219 1 96.88 59 PRO B CA 1
ATOM 1389 C C . PRO B 1 59 ? -15.141 -8.164 -10.703 1 96.88 59 PRO B C 1
ATOM 1391 O O . PRO B 1 59 ? -15.945 -8.906 -10.141 1 96.88 59 PRO B O 1
ATOM 1394 N N . LEU B 1 60 ? -14.344 -7.254 -10.047 1 97.94 60 LEU B N 1
ATOM 1395 C CA . LEU B 1 60 ? -14.406 -6.992 -8.617 1 97.94 60 LEU B CA 1
ATOM 1396 C C . LEU B 1 60 ? -14.891 -5.57 -8.344 1 97.94 60 LEU B C 1
ATOM 1398 O O . LEU B 1 60 ? -14.469 -4.629 -9.016 1 97.94 60 LEU B O 1
ATOM 1402 N N . LYS B 1 61 ? -15.789 -5.441 -7.48 1 98.25 61 LYS B N 1
ATOM 1403 C CA . LYS B 1 61 ? -16.062 -4.164 -6.832 1 98.25 61 LYS B CA 1
ATOM 1404 C C . LYS B 1 61 ? -15.289 -4.027 -5.527 1 98.25 61 LYS B C 1
ATOM 1406 O O . LYS B 1 61 ? -15.352 -4.91 -4.668 1 98.25 61 LYS B O 1
ATOM 1411 N N . ILE B 1 62 ? -14.516 -3.004 -5.414 1 98.56 62 ILE B N 1
ATOM 1412 C CA . ILE B 1 62 ? -13.727 -2.762 -4.211 1 98.56 62 ILE B CA 1
ATOM 1413 C C . ILE B 1 62 ? -14.086 -1.398 -3.625 1 98.56 62 ILE B C 1
ATOM 1415 O O . ILE B 1 62 ? -14.031 -0.382 -4.32 1 98.56 62 ILE B O 1
ATOM 1419 N N . TYR B 1 63 ? -14.461 -1.393 -2.334 1 98.25 63 TYR B N 1
ATOM 1420 C CA . TYR B 1 63 ? -14.836 -0.119 -1.73 1 98.25 63 TYR B CA 1
ATOM 1421 C C . TYR B 1 63 ? -14.492 -0.096 -0.246 1 98.25 63 TYR B C 1
ATOM 1423 O O . TYR B 1 63 ? -14.18 -1.133 0.341 1 98.25 63 TYR B O 1
ATOM 1431 N N . TRP B 1 64 ? -14.562 1.08 0.325 1 98.31 64 TRP B N 1
ATOM 1432 C CA . TRP B 1 64 ? -14.141 1.314 1.701 1 98.31 64 TRP B CA 1
ATOM 1433 C C . TRP B 1 64 ? -15.289 1.863 2.539 1 98.31 64 TRP B C 1
ATOM 1435 O O . TRP B 1 64 ? -16.109 2.641 2.045 1 98.31 64 TRP B O 1
ATOM 1445 N N . ASN B 1 65 ? -15.203 1.453 3.803 1 97.69 65 ASN B N 1
ATOM 1446 C CA . ASN B 1 65 ? -16.109 2.033 4.793 1 97.69 65 ASN B CA 1
ATOM 1447 C C . ASN B 1 65 ? -15.352 2.523 6.023 1 97.69 65 ASN B C 1
ATOM 1449 O O . ASN B 1 65 ? -14.344 1.926 6.418 1 97.69 65 ASN B O 1
ATOM 1453 N N . PHE B 1 66 ? -15.836 3.631 6.484 1 97.12 66 PHE B N 1
ATOM 1454 C CA . PHE B 1 66 ? -15.375 4.215 7.738 1 97.12 66 PHE B CA 1
ATOM 1455 C C . PHE B 1 66 ? -16.5 4.258 8.766 1 97.12 66 PHE B C 1
ATOM 1457 O O . PHE B 1 66 ? -17.484 4.984 8.578 1 97.12 66 PHE B O 1
ATOM 1464 N N . HIS B 1 67 ? -16.328 3.518 9.797 1 92.81 67 HIS B N 1
ATOM 1465 C CA . HIS B 1 67 ? -17.375 3.352 10.789 1 92.81 67 HIS B CA 1
ATOM 1466 C C . HIS B 1 67 ? -18.672 2.854 10.148 1 92.81 67 HIS B C 1
ATOM 1468 O O . HIS B 1 67 ? -19.75 3.377 10.422 1 92.81 67 HIS B O 1
ATOM 1474 N N . GLY B 1 68 ? -18.531 2.01 9.211 1 91.94 68 GLY B N 1
ATOM 1475 C CA . GLY B 1 68 ? -19.688 1.404 8.586 1 91.94 68 GLY B CA 1
ATOM 1476 C C . GLY B 1 68 ? -20.328 2.293 7.539 1 91.94 68 GLY B C 1
ATOM 1477 O O . GLY B 1 68 ? -21.297 1.89 6.879 1 91.94 68 GLY B O 1
ATOM 1478 N N . GLU B 1 69 ? -19.734 3.426 7.402 1 93.62 69 GLU B N 1
ATOM 1479 C CA . GLU B 1 69 ? -20.266 4.363 6.422 1 93.62 69 GLU B CA 1
ATOM 1480 C C . GLU B 1 69 ? -19.281 4.594 5.277 1 93.62 69 GLU B C 1
ATOM 1482 O O . GLU B 1 69 ? -18.094 4.328 5.418 1 93.62 69 GLU B O 1
ATOM 1487 N N . GLU B 1 70 ? -19.859 5.086 4.172 1 93.62 70 GLU B N 1
ATOM 1488 C CA . GLU B 1 70 ? -18.984 5.438 3.055 1 93.62 70 GLU B CA 1
ATOM 1489 C C . GLU B 1 70 ? -17.969 6.512 3.459 1 93.62 70 GLU B C 1
ATOM 1491 O O . GLU B 1 70 ? -18.25 7.32 4.348 1 93.62 70 GLU B O 1
ATOM 1496 N N . LEU B 1 71 ? -16.875 6.516 2.773 1 93.25 71 LEU B N 1
ATOM 1497 C CA . LEU B 1 71 ? -15.844 7.504 3.082 1 93.25 71 LEU B CA 1
ATOM 1498 C C . LEU B 1 71 ? -16.328 8.914 2.752 1 93.25 71 LEU B C 1
ATOM 1500 O O . LEU B 1 71 ? -17.062 9.109 1.786 1 93.25 71 LEU B O 1
ATOM 1504 N N . SER B 1 72 ? -15.938 9.719 3.537 1 84.44 72 SER B N 1
ATOM 1505 C CA . SER B 1 72 ? -16.297 11.117 3.297 1 84.44 72 SER B CA 1
ATOM 1506 C C . SER B 1 72 ? -15.109 11.891 2.709 1 84.44 72 SER B C 1
ATOM 1508 O O . SER B 1 72 ? -14.055 11.992 3.34 1 84.44 72 SER B O 1
ATOM 1510 N N . SER B 1 73 ? -15.305 12.453 1.577 1 84.12 73 SER B N 1
ATOM 1511 C CA . SER B 1 73 ? -14.25 13.258 0.984 1 84.12 73 SER B CA 1
ATOM 1512 C C . SER B 1 73 ? -14.008 14.531 1.788 1 84.12 73 SER B C 1
ATOM 1514 O O . SER B 1 73 ? -12.898 15.07 1.792 1 84.12 73 SER B O 1
ATOM 1516 N N . HIS B 1 74 ? -15.047 14.938 2.57 1 86 74 HIS B N 1
ATOM 1517 C CA . HIS B 1 74 ? -14.945 16.172 3.34 1 86 74 HIS B CA 1
ATOM 1518 C C . HIS B 1 74 ? -13.961 16.016 4.496 1 86 74 HIS B C 1
ATOM 1520 O O . HIS B 1 74 ? -13.477 17.016 5.039 1 86 74 HIS B O 1
ATOM 1526 N N . MET B 1 75 ? -13.586 14.867 4.754 1 90.06 75 MET B N 1
ATOM 1527 C CA . MET B 1 75 ? -12.672 14.625 5.867 1 90.06 75 MET B CA 1
ATOM 1528 C C . MET B 1 75 ? -11.258 14.359 5.367 1 90.06 75 MET B C 1
ATOM 1530 O O . MET B 1 75 ? -10.43 13.812 6.094 1 90.06 75 MET B O 1
ATOM 1534 N N . GLY B 1 76 ? -10.992 14.617 4.105 1 93.19 76 GLY B N 1
ATOM 1535 C CA . GLY B 1 76 ? -9.648 14.445 3.572 1 93.19 76 GLY B CA 1
ATOM 1536 C C . GLY B 1 76 ? -9.359 13.016 3.154 1 93.19 76 GLY B C 1
ATOM 1537 O O . GLY B 1 76 ? -8.195 12.648 2.949 1 93.19 76 GLY B O 1
ATOM 1538 N N . MET B 1 77 ? -10.398 12.25 3.061 1 95.94 77 MET B N 1
ATOM 1539 C CA . MET B 1 77 ? -10.227 10.852 2.682 1 95.94 77 MET B CA 1
ATOM 1540 C C . MET B 1 77 ? -10.5 10.656 1.196 1 95.94 77 MET B C 1
ATOM 1542 O O . MET B 1 77 ? -11.5 11.156 0.673 1 95.94 77 MET B O 1
ATOM 1546 N N . SER B 1 78 ? -9.594 10 0.537 1 95.19 78 SER B N 1
ATOM 1547 C CA . SER B 1 78 ? -9.773 9.68 -0.876 1 95.19 78 SER B CA 1
ATOM 1548 C C . SER B 1 78 ? -9.305 8.266 -1.191 1 95.19 78 SER B C 1
ATOM 1550 O O . SER B 1 78 ? -8.5 7.695 -0.45 1 95.19 78 SER B O 1
ATOM 1552 N N . THR B 1 79 ? -9.906 7.719 -2.248 1 96.31 79 THR B N 1
ATOM 1553 C CA . THR B 1 79 ? -9.5 6.391 -2.693 1 96.31 79 THR B CA 1
ATOM 1554 C C . THR B 1 79 ? -9.039 6.426 -4.148 1 96.31 79 THR B C 1
ATOM 1556 O O . THR B 1 79 ? -9.562 7.207 -4.949 1 96.31 79 THR B O 1
ATOM 1559 N N . THR B 1 80 ? -8.086 5.652 -4.449 1 95.06 80 THR B N 1
ATOM 1560 C CA . THR B 1 80 ? -7.602 5.504 -5.816 1 95.06 80 THR B CA 1
ATOM 1561 C C . THR B 1 80 ? -7.594 4.035 -6.234 1 95.06 80 THR B C 1
ATOM 1563 O O . THR B 1 80 ? -7.02 3.189 -5.543 1 95.06 80 THR B O 1
ATOM 1566 N N . ARG B 1 81 ? -8.242 3.758 -7.371 1 95.62 81 ARG B N 1
ATOM 1567 C CA . ARG B 1 81 ? -8.211 2.41 -7.93 1 95.62 81 ARG B CA 1
ATOM 1568 C C . ARG B 1 81 ? -6.957 2.189 -8.766 1 95.62 81 ARG B C 1
ATOM 1570 O O . ARG B 1 81 ? -6.613 3.02 -9.609 1 95.62 81 ARG B O 1
ATOM 1577 N N . ILE B 1 82 ? -6.324 1.108 -8.438 1 93.94 82 ILE B N 1
ATOM 1578 C CA . ILE B 1 82 ? -5.133 0.735 -9.195 1 93.94 82 ILE B CA 1
ATOM 1579 C C . ILE B 1 82 ? -5.348 -0.62 -9.859 1 93.94 82 ILE B C 1
ATOM 1581 O O . ILE B 1 82 ? -5.391 -1.652 -9.188 1 93.94 82 ILE B O 1
ATOM 1585 N N . GLY B 1 83 ? -5.395 -0.607 -11.195 1 92.56 83 GLY B N 1
ATOM 1586 C CA . GLY B 1 83 ? -5.789 -1.829 -11.883 1 92.56 83 GLY B CA 1
ATOM 1587 C C . GLY B 1 83 ? -7.141 -2.352 -11.43 1 92.56 83 GLY B C 1
ATOM 1588 O O . GLY B 1 83 ? -8.047 -1.571 -11.141 1 92.56 83 GLY B O 1
ATOM 1589 N N . ASP B 1 84 ? -7.246 -3.713 -11.414 1 95.5 84 ASP B N 1
ATOM 1590 C CA . ASP B 1 84 ? -8.555 -4.309 -11.164 1 95.5 84 ASP B CA 1
ATOM 1591 C C . ASP B 1 84 ? -8.641 -4.855 -9.742 1 95.5 84 ASP B C 1
ATOM 1593 O O . ASP B 1 84 ? -9.711 -5.254 -9.281 1 95.5 84 ASP B O 1
ATOM 1597 N N . ARG B 1 85 ? -7.504 -4.844 -9.031 1 96.69 85 ARG B N 1
ATOM 1598 C CA . ARG B 1 85 ? -7.523 -5.656 -7.82 1 96.69 85 ARG B CA 1
ATOM 1599 C C . ARG B 1 85 ? -7.086 -4.844 -6.609 1 96.69 85 ARG B C 1
ATOM 1601 O O . ARG B 1 85 ? -7.035 -5.363 -5.492 1 96.69 85 ARG B O 1
ATOM 1608 N N . THR B 1 86 ? -6.777 -3.539 -6.855 1 97.44 86 THR B N 1
ATOM 1609 C CA . THR B 1 86 ? -6.195 -2.787 -5.75 1 97.44 86 THR B CA 1
ATOM 1610 C C . THR B 1 86 ? -6.91 -1.449 -5.57 1 97.44 86 THR B C 1
ATOM 1612 O O . THR B 1 86 ? -7.211 -0.766 -6.551 1 97.44 86 THR B O 1
ATOM 1615 N N . SER B 1 87 ? -7.18 -1.06 -4.363 1 97.88 87 SER B N 1
ATOM 1616 C CA . SER B 1 87 ? -7.691 0.258 -3.992 1 97.88 87 SER B CA 1
ATOM 1617 C C . SER B 1 87 ? -6.844 0.887 -2.893 1 97.88 87 SER B C 1
ATOM 1619 O O . SER B 1 87 ? -6.641 0.284 -1.835 1 97.88 87 SER B O 1
ATOM 1621 N N . LEU B 1 88 ? -6.371 2.09 -3.176 1 97.56 88 LEU B N 1
ATOM 1622 C CA . LEU B 1 88 ? -5.535 2.809 -2.223 1 97.56 88 LEU B CA 1
ATOM 1623 C C . LEU B 1 88 ? -6.34 3.877 -1.49 1 97.56 88 LEU B C 1
ATOM 1625 O O . LEU B 1 88 ? -6.914 4.77 -2.119 1 97.56 88 LEU B O 1
ATOM 1629 N N . LEU B 1 89 ? -6.344 3.758 -0.171 1 97.31 89 LEU B N 1
ATOM 1630 C CA . LEU B 1 89 ? -6.949 4.793 0.661 1 97.31 89 LEU B CA 1
ATOM 1631 C C . LEU B 1 89 ? -5.898 5.793 1.13 1 97.31 89 LEU B C 1
ATOM 1633 O O . LEU B 1 89 ? -4.836 5.402 1.621 1 97.31 89 LEU B O 1
ATOM 1637 N N . THR B 1 90 ? -6.23 7.086 0.958 1 96.12 90 THR B N 1
ATOM 1638 C CA . THR B 1 90 ? -5.355 8.148 1.442 1 96.12 90 THR B CA 1
ATOM 1639 C C . THR B 1 90 ? -6.121 9.102 2.361 1 96.12 90 THR B C 1
ATOM 1641 O O . THR B 1 90 ? -7.219 9.547 2.029 1 96.12 90 THR B O 1
ATOM 1644 N N . ILE B 1 91 ? -5.531 9.32 3.516 1 95.81 91 ILE B N 1
ATOM 1645 C CA . ILE B 1 91 ? -6.07 10.312 4.438 1 95.81 91 ILE B CA 1
ATOM 1646 C C . ILE B 1 91 ? -5.062 11.445 4.625 1 95.81 91 ILE B C 1
ATOM 1648 O O . ILE B 1 91 ? -3.957 11.227 5.121 1 95.81 91 ILE B O 1
ATOM 1652 N N . GLU B 1 92 ? -5.508 12.555 4.273 1 93.12 92 GLU B N 1
ATOM 1653 C CA . GLU B 1 92 ? -4.637 13.719 4.391 1 93.12 92 GLU B CA 1
ATOM 1654 C C . GLU B 1 92 ? -4.914 14.492 5.676 1 93.12 92 GLU B C 1
ATOM 1656 O O . GLU B 1 92 ? -6.055 14.539 6.145 1 93.12 92 GLU B O 1
ATOM 1661 N N . SER B 1 93 ? -3.842 15.102 6.281 1 93.44 93 SER B N 1
ATOM 1662 C CA . SER B 1 93 ? -3.975 15.977 7.445 1 93.44 93 SER B CA 1
ATOM 1663 C C . SER B 1 93 ? -4.75 15.289 8.562 1 93.44 93 SER B C 1
ATOM 1665 O O . SER B 1 93 ? -5.793 15.789 8.992 1 93.44 93 SER B O 1
ATOM 1667 N N . LEU B 1 94 ? -4.199 14.273 9.078 1 95.25 94 LEU B N 1
ATOM 1668 C CA . LEU B 1 94 ? -4.828 13.438 10.094 1 95.25 94 LEU B CA 1
ATOM 1669 C C . LEU B 1 94 ? -5.348 14.281 11.25 1 95.25 94 LEU B C 1
ATOM 1671 O O . LEU B 1 94 ? -4.684 15.234 11.672 1 95.25 94 LEU B O 1
ATOM 1675 N N . MET B 1 95 ? -6.5 13.977 11.695 1 95.94 95 MET B N 1
ATOM 1676 C CA . MET B 1 95 ? -7.125 14.523 12.898 1 95.94 95 MET B CA 1
ATOM 1677 C C . MET B 1 95 ? -7.613 13.406 13.812 1 95.94 95 MET B C 1
ATOM 1679 O O . MET B 1 95 ? -7.77 12.266 13.375 1 95.94 95 MET B O 1
ATOM 1683 N N . ALA B 1 96 ? -7.84 13.734 15.062 1 95.69 96 ALA B N 1
ATOM 1684 C CA . ALA B 1 96 ? -8.359 12.758 16.016 1 95.69 96 ALA B CA 1
ATOM 1685 C C . ALA B 1 96 ? -9.617 12.086 15.492 1 95.69 96 ALA B C 1
ATOM 1687 O O . ALA B 1 96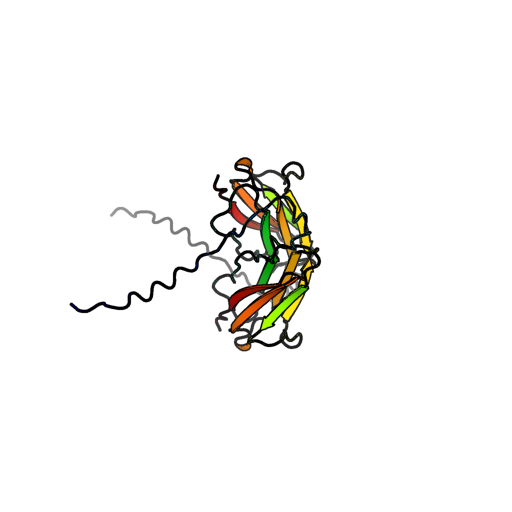 ? -9.852 10.906 15.742 1 95.69 96 ALA B O 1
ATOM 1688 N N . ALA B 1 97 ? -10.367 12.859 14.703 1 94.75 97 ALA B N 1
ATOM 1689 C CA . ALA B 1 97 ? -11.641 12.383 14.188 1 94.75 97 ALA B CA 1
ATOM 1690 C C . ALA B 1 97 ? -11.438 11.25 13.188 1 94.75 97 ALA B C 1
ATOM 1692 O O . ALA B 1 97 ? -12.383 10.531 12.844 1 94.75 97 ALA B O 1
ATOM 1693 N N . HIS B 1 98 ? -10.25 11.102 12.703 1 96.44 98 HIS B N 1
ATOM 1694 C CA . HIS B 1 98 ? -9.969 10.062 11.711 1 96.44 98 HIS B CA 1
ATOM 1695 C C . HIS B 1 98 ? -9.727 8.719 12.383 1 96.44 98 HIS B C 1
ATOM 1697 O O . HIS B 1 98 ? -9.656 7.688 11.703 1 96.44 98 HIS B O 1
ATOM 1703 N N . SER B 1 99 ? -9.578 8.719 13.734 1 96.56 99 SER B N 1
ATOM 1704 C CA . SER B 1 99 ? -9.367 7.461 14.445 1 96.56 99 SER B CA 1
ATOM 1705 C C . SER B 1 99 ? -10.586 6.547 14.32 1 96.56 99 SER B C 1
ATOM 1707 O O . SER B 1 99 ? -11.719 7.012 14.398 1 96.56 99 SER B O 1
ATOM 1709 N N . GLY B 1 100 ? -10.32 5.305 14.039 1 96.44 100 GLY B N 1
ATOM 1710 C CA . GLY B 1 100 ? -11.406 4.34 13.938 1 96.44 100 GLY B CA 1
ATOM 1711 C C . GLY B 1 100 ? -11.125 3.215 12.961 1 96.44 100 GLY B C 1
ATOM 1712 O O . GLY B 1 100 ? -9.977 3.014 12.555 1 96.44 100 GLY B O 1
ATOM 1713 N N . ASN B 1 101 ? -12.164 2.488 12.656 1 97.62 101 ASN B N 1
ATOM 1714 C CA . ASN B 1 101 ? -12.047 1.31 11.805 1 97.62 101 ASN B CA 1
ATOM 1715 C C . ASN B 1 101 ? -12.281 1.656 10.336 1 97.62 101 ASN B C 1
ATOM 1717 O O . ASN B 1 101 ? -13.281 2.293 9.992 1 97.62 101 ASN B O 1
ATOM 1721 N N . TYR B 1 102 ? -11.352 1.229 9.57 1 98 102 TYR B N 1
ATOM 1722 C CA . TYR B 1 102 ? -11.469 1.312 8.117 1 98 102 TYR B CA 1
ATOM 1723 C C . TYR B 1 102 ? -11.594 -0.075 7.5 1 98 102 TYR B C 1
ATOM 1725 O O . TYR B 1 102 ? -10.734 -0.931 7.699 1 98 102 TYR B O 1
ATOM 1733 N N . THR B 1 103 ? -12.68 -0.321 6.777 1 98.56 103 THR B N 1
ATOM 1734 C CA . THR B 1 103 ? -12.961 -1.638 6.219 1 98.56 103 THR B CA 1
ATOM 1735 C C . THR B 1 103 ? -12.953 -1.588 4.691 1 98.56 103 THR B C 1
ATOM 1737 O O . THR B 1 103 ? -13.641 -0.762 4.09 1 98.56 103 THR B O 1
ATOM 1740 N N . CYS B 1 104 ? -12.086 -2.367 4.094 1 98.81 104 CYS B N 1
ATOM 1741 C CA . CYS B 1 104 ? -12.148 -2.586 2.654 1 98.81 104 CYS B CA 1
ATOM 1742 C C . CYS B 1 104 ? -13 -3.807 2.322 1 98.81 104 CYS B C 1
ATOM 1744 O O . CYS B 1 104 ? -12.844 -4.863 2.939 1 98.81 104 CYS B O 1
ATOM 1746 N N . THR B 1 105 ? -13.898 -3.666 1.379 1 98.75 105 THR B N 1
ATOM 1747 C CA . THR B 1 105 ? -14.742 -4.77 0.93 1 98.75 105 THR B CA 1
ATOM 1748 C C . THR B 1 105 ? -14.57 -5.008 -0.567 1 98.75 105 THR B C 1
ATOM 1750 O O . THR B 1 105 ? -14.555 -4.059 -1.354 1 98.75 105 THR B O 1
ATOM 1753 N N . ALA B 1 106 ? -14.367 -6.23 -0.931 1 98.69 106 ALA B N 1
ATOM 1754 C CA . ALA B 1 106 ? -14.312 -6.672 -2.322 1 98.69 106 ALA B CA 1
ATOM 1755 C C . ALA B 1 106 ? -15.461 -7.625 -2.641 1 98.69 106 ALA B C 1
ATOM 1757 O O . ALA B 1 106 ? -15.734 -8.555 -1.877 1 98.69 106 ALA B O 1
ATOM 1758 N N . GLU B 1 107 ? -16.109 -7.367 -3.781 1 98.44 107 GLU B N 1
ATOM 1759 C CA . GLU B 1 107 ? -17.266 -8.164 -4.141 1 98.44 107 GLU B CA 1
ATOM 1760 C C . GLU B 1 107 ? -17.203 -8.617 -5.598 1 98.44 107 GLU B C 1
ATOM 1762 O O . GLU B 1 107 ? -16.781 -7.855 -6.469 1 98.44 107 GLU B O 1
ATOM 1767 N N . ASN B 1 108 ? -17.594 -9.891 -5.762 1 97.31 108 ASN B N 1
ATOM 1768 C CA . ASN B 1 108 ? -17.891 -10.383 -7.105 1 97.31 108 ASN B CA 1
ATOM 1769 C C . ASN B 1 108 ? -19.141 -11.242 -7.133 1 97.31 108 ASN B C 1
ATOM 1771 O O . ASN B 1 108 ? -19.922 -11.25 -6.172 1 97.31 108 ASN B O 1
ATOM 1775 N N . SER B 1 109 ? -19.438 -11.898 -8.266 1 95.94 109 SER B N 1
ATOM 1776 C CA . SER B 1 109 ? -20.688 -12.633 -8.445 1 95.94 109 SER B CA 1
ATOM 1777 C C . SER B 1 109 ? -20.797 -13.805 -7.477 1 95.94 109 SER B C 1
ATOM 1779 O O . SER B 1 109 ? -21.875 -14.32 -7.223 1 95.94 109 SER B O 1
ATOM 1781 N N . ALA B 1 110 ? -19.609 -14.219 -7.02 1 96.12 110 ALA B N 1
ATOM 1782 C CA . ALA B 1 110 ? -19.594 -15.359 -6.113 1 96.12 110 ALA B CA 1
ATOM 1783 C C . ALA B 1 110 ? -19.828 -14.922 -4.672 1 96.12 110 ALA B C 1
ATOM 1785 O O . ALA B 1 110 ? -20.281 -15.719 -3.842 1 96.12 110 ALA B O 1
ATOM 1786 N N . GLY B 1 111 ? -19.438 -13.711 -4.254 1 97.5 111 GLY B N 1
ATOM 1787 C CA . GLY B 1 111 ? -19.578 -13.25 -2.883 1 97.5 111 GLY B CA 1
ATOM 1788 C C . GLY B 1 111 ? -18.688 -12.07 -2.553 1 97.5 111 GLY B C 1
ATOM 1789 O O . GLY B 1 111 ? -18.375 -11.25 -3.42 1 97.5 111 GLY B O 1
ATOM 1790 N N . SER B 1 112 ? -18.453 -11.891 -1.219 1 98.25 112 SER B N 1
ATOM 1791 C CA . SER B 1 112 ? -17.688 -10.742 -0.767 1 98.25 112 SER B CA 1
ATOM 1792 C C . SER B 1 112 ? -16.672 -11.148 0.299 1 98.25 112 SER B C 1
ATOM 1794 O O . SER B 1 112 ? -16.797 -12.211 0.913 1 98.25 112 SER B O 1
ATOM 1796 N N . ALA B 1 113 ? -15.609 -10.445 0.382 1 98.31 113 ALA B N 1
ATOM 1797 C CA . ALA B 1 113 ? -14.656 -10.5 1.483 1 98.31 113 ALA B CA 1
ATOM 1798 C C . ALA B 1 113 ? -14.344 -9.094 2.006 1 98.31 113 ALA B C 1
ATOM 1800 O O . ALA B 1 113 ? -14.406 -8.117 1.255 1 98.31 113 ALA B O 1
ATOM 1801 N N . SER B 1 114 ? -14.07 -9 3.344 1 98.56 114 SER B N 1
ATOM 1802 C CA . SER B 1 114 ? -13.727 -7.715 3.939 1 98.56 114 SER B CA 1
ATOM 1803 C C . SER B 1 114 ? -12.547 -7.844 4.895 1 98.56 114 SER B C 1
ATOM 1805 O O . SER B 1 114 ? -12.312 -8.914 5.457 1 98.56 114 SER B O 1
ATOM 1807 N N . PHE B 1 115 ? -11.836 -6.809 5.008 1 98.12 115 PHE B N 1
ATOM 1808 C CA . PHE B 1 115 ? -10.766 -6.711 5.996 1 98.12 115 PHE B CA 1
ATOM 1809 C C . PHE B 1 115 ? -10.75 -5.332 6.645 1 98.12 115 PHE B C 1
ATOM 1811 O O . PHE B 1 115 ? -10.969 -4.324 5.973 1 98.12 115 PHE B O 1
ATOM 1818 N N . THR B 1 116 ? -10.547 -5.332 7.973 1 98.31 116 THR B N 1
ATOM 1819 C CA . THR B 1 116 ? -10.641 -4.094 8.734 1 98.31 116 THR B CA 1
ATOM 1820 C C . THR B 1 116 ? -9.312 -3.77 9.406 1 98.31 116 THR B C 1
ATOM 1822 O O . THR B 1 116 ? -8.656 -4.656 9.953 1 98.31 116 THR B O 1
ATOM 1825 N N . ALA B 1 117 ? -8.898 -2.531 9.266 1 96.94 117 ALA B N 1
ATOM 1826 C CA . ALA B 1 117 ? -7.766 -2.012 10.031 1 96.94 117 ALA B CA 1
ATOM 1827 C C . ALA B 1 117 ? -8.188 -0.836 10.906 1 96.94 117 ALA B C 1
ATOM 1829 O O . ALA B 1 117 ? -9.062 -0.052 10.523 1 96.94 117 ALA B O 1
ATOM 1830 N N . ASN B 1 118 ? -7.535 -0.76 12.023 1 97.5 118 ASN B N 1
ATOM 1831 C CA . ASN B 1 118 ? -7.82 0.317 12.969 1 97.5 118 ASN B CA 1
ATOM 1832 C C . ASN B 1 118 ? -6.75 1.4 12.922 1 97.5 118 ASN B C 1
ATOM 1834 O O . ASN B 1 118 ? -5.555 1.097 12.93 1 97.5 118 ASN B O 1
ATOM 1838 N N . LEU B 1 119 ? -7.219 2.635 12.852 1 96.88 119 LEU B N 1
ATOM 1839 C CA . LEU B 1 119 ? -6.312 3.775 12.914 1 96.88 119 LEU B CA 1
ATOM 1840 C C . LEU B 1 119 ? -6.438 4.492 14.25 1 96.88 119 LEU B C 1
ATOM 1842 O O . LEU B 1 119 ? -7.543 4.816 14.688 1 96.88 119 LEU B O 1
ATOM 1846 N N . LEU B 1 120 ? -5.305 4.629 14.859 1 96.19 120 LEU B N 1
ATOM 1847 C CA . LEU B 1 120 ? -5.238 5.453 16.062 1 96.19 120 LEU B CA 1
ATOM 1848 C C . LEU B 1 120 ? -4.383 6.691 15.828 1 96.19 120 LEU B C 1
ATOM 1850 O O . LEU B 1 120 ? -3.195 6.578 15.508 1 96.19 120 LEU B O 1
ATOM 1854 N N . VAL B 1 121 ? -5.016 7.824 15.938 1 95.94 121 VAL B N 1
ATOM 1855 C CA . VAL B 1 121 ? -4.297 9.078 15.727 1 95.94 121 VAL B CA 1
ATOM 1856 C C . VAL B 1 121 ? -3.838 9.648 17.062 1 95.94 121 VAL B C 1
ATOM 1858 O O . VAL B 1 121 ? -4.641 9.789 17.984 1 95.94 121 VAL B O 1
ATOM 1861 N N . SER B 1 122 ? -2.498 9.82 17.125 1 90.5 122 SER B N 1
ATOM 1862 C CA . SER B 1 122 ? -1.949 10.414 18.344 1 90.5 122 SER B CA 1
ATOM 1863 C C . SER B 1 122 ? -1.921 11.93 18.25 1 90.5 122 SER B C 1
ATOM 1865 O O . SER B 1 122 ? -1.547 12.492 17.203 1 90.5 122 SER B O 1
ATOM 1867 N N . GLY B 1 123 ? -2.463 12.609 19.172 1 73.31 123 GLY B N 1
ATOM 1868 C CA . GLY B 1 123 ? -2.576 14.055 19.297 1 73.31 123 GLY B CA 1
ATOM 1869 C C . GLY B 1 123 ? -1.352 14.695 19.922 1 73.31 123 GLY B C 1
ATOM 1870 O O . GLY B 1 123 ? -0.536 14.016 20.547 1 73.31 123 GLY B O 1
#

Organism: Rhodnius prolixus (NCBI:txid13249)